Protein AF-W4V043-F1 (afdb_monomer)

Nearest PDB structures (foldseek):
  4r0k-assembly1_A  TM=9.928E-01  e=1.135E-34  Bacteroides thetaiotaomicron VPI-5482
  3pvq-assembly1_B  TM=9.953E-01  e=6.124E-33  Bacteroides thetaiotaomicron VPI-5482
  3npf-assembly1_B  TM=9.912E-01  e=1.392E-32  Bacteroides ovatus ATCC 8483
  3h41-assembly1_A  TM=8.552E-01  e=3.007E-13  Bacillus cereus ATCC 10987
  2kt8-assembly1_A  TM=7.981E-01  e=1.138E-03  Clostridium perfringens

Solvent-accessible surface area (backbone atoms only — not comparable to full-atom values): 12621 Å² total; per-residue (Å²): 138,92,87,88,88,78,78,73,74,72,72,74,75,75,77,84,81,77,74,82,74,63,70,74,49,82,72,49,74,57,40,41,24,30,25,25,57,34,44,70,35,66,21,12,76,41,73,48,90,90,38,58,62,65,34,49,48,37,15,51,42,62,32,40,41,76,43,40,61,82,21,33,32,32,34,41,89,55,71,49,70,32,15,30,62,66,84,44,42,32,66,25,26,65,68,56,49,52,51,56,71,71,47,60,31,33,31,27,69,33,58,66,51,59,28,10,68,41,88,40,91,88,40,62,71,74,45,63,40,28,40,57,21,36,33,40,56,74,49,71,58,97,63,23,34,32,30,35,47,74,77,66,53,66,32,18,33,50,53,91,41,31,38,50,42,68,61,45,59,75,70,59,60,83,48,70,71,52,50,50,50,52,48,58,72,50,64,87,59,50,78,27,82,39,18,44,43,69,88,18,23,29,82,50,24,41,57,48,35,45,35,40,70,55,78,40,87,65,65,80,66,75,86,61,100,76,129

Mean predicted aligned error: 8.0 Å

InterPro domains:
  IPR000064 Endopeptidase, NLPC/P60 domain [PF00877] (188-218)
  IPR038765 Papain-like cysteine peptidase superfamily [SSF54001] (175-218)
  IPR041382 Bacterial dipeptidyl-peptidase SH3 domain [PF18348] (43-85)
  IPR051202 Peptidase C40 [PTHR47053] (1-218)

Sequence (227 aa):
MKKNIFFIYLLSWLVALGANAQEIRPLSTDSAYGVVNVSVCNLREEGKFTSGMSTQALLGMPVKVLQYTGWYEIQTPDDYTGWIHRMVISPMSKEKYDAWNRSEKIVVTSHYGFTYEKPDQESQTVSDVVAGNRLKWEGSSKYFYKVSYPDGRQAYISKSIAKPEKEWRASLRKDENSILRTAYSMMGIPYLWAGTSSKGVDCSGFVRTVLFMHDIIIREMLLSKHI

Secondary structure (DSSP, 8-state):
---SSSSSSSSSSSSS--------BPPPGGGSEEEE-SSEEEEESSSSTTSPEEEEEETT-EEEEEEESSEEEEE-TTS-EEEEETTSEEEE-HHHHHHHHHSPEEEE-SSEEEEESSSSTTSPEEEEEETT-EEEEEEE-SSEEEEE-TTS-EEEEETTSEEEHHHHHHH---SHHHHHHHHHHTTTPPB-TT-EETTEE-HHHHHHHHHHHTT---------S--

Structure (mmCIF, N/CA/C/O backbone):
data_AF-W4V043-F1
#
_entry.id   AF-W4V043-F1
#
loop_
_atom_site.group_PDB
_atom_site.id
_atom_site.type_symbol
_atom_site.label_atom_id
_atom_site.label_alt_id
_atom_site.label_comp_id
_atom_site.label_asym_id
_atom_site.label_entity_id
_atom_site.label_seq_id
_atom_site.pdbx_PDB_ins_code
_atom_site.Cartn_x
_atom_site.Cartn_y
_atom_site.Cartn_z
_atom_site.occupancy
_atom_site.B_iso_or_equiv
_atom_site.auth_seq_id
_atom_site.auth_comp_id
_atom_site.auth_asym_id
_atom_site.auth_atom_id
_atom_site.pdbx_PDB_model_num
ATOM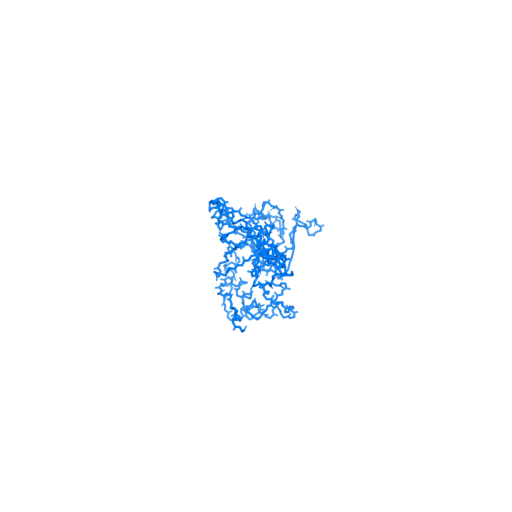 1 N N . MET A 1 1 ? 31.364 28.210 -65.727 1.00 48.84 1 MET A N 1
ATOM 2 C CA . MET A 1 1 ? 30.536 27.128 -65.139 1.00 48.84 1 MET A CA 1
ATOM 3 C C . MET A 1 1 ? 31.343 26.430 -64.050 1.00 48.84 1 MET A C 1
ATOM 5 O O . MET A 1 1 ? 32.519 26.204 -64.284 1.00 48.84 1 MET A O 1
ATOM 9 N N . LYS A 1 2 ? 30.719 26.086 -62.912 1.00 47.47 2 LYS A N 1
ATOM 10 C CA . LYS A 1 2 ? 31.305 25.496 -61.680 1.00 47.47 2 LYS A CA 1
ATOM 11 C C . LYS A 1 2 ? 31.955 26.482 -60.699 1.00 47.47 2 LYS A C 1
ATOM 13 O O . LYS A 1 2 ? 33.167 26.626 -60.666 1.00 47.47 2 LYS A O 1
ATOM 18 N N . LYS A 1 3 ? 31.123 27.103 -59.865 1.00 50.16 3 LYS A N 1
ATOM 19 C CA . LYS A 1 3 ? 31.401 27.571 -58.492 1.00 50.16 3 LYS A CA 1
ATOM 20 C C . LYS A 1 3 ? 30.039 28.034 -57.966 1.00 50.16 3 LYS A C 1
ATOM 22 O O . LYS A 1 3 ? 29.523 28.978 -58.541 1.00 50.16 3 LYS A O 1
ATOM 27 N N . ASN A 1 4 ? 29.427 27.275 -57.045 1.00 48.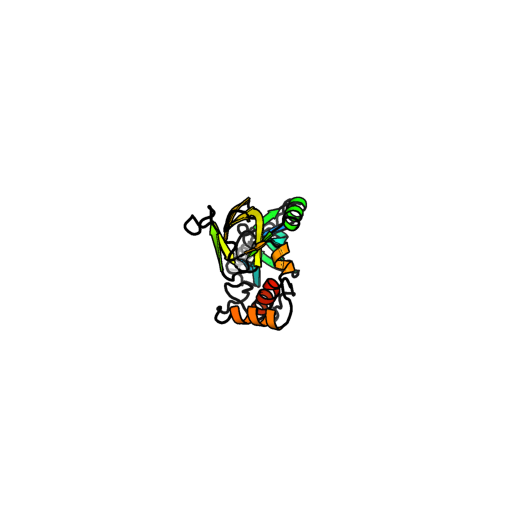94 4 ASN A N 1
ATOM 28 C CA . ASN A 1 4 ? 28.227 27.597 -56.223 1.00 48.94 4 ASN A CA 1
ATOM 29 C C . ASN A 1 4 ? 27.319 26.385 -55.904 1.00 48.94 4 ASN A C 1
ATOM 31 O O . ASN A 1 4 ? 26.129 26.548 -55.671 1.00 48.94 4 ASN A O 1
ATOM 35 N N . ILE A 1 5 ? 27.851 25.160 -55.842 1.00 51.94 5 ILE A N 1
ATOM 36 C CA . ILE A 1 5 ? 27.093 23.994 -55.346 1.00 51.94 5 ILE A CA 1
ATOM 37 C C . ILE A 1 5 ? 27.949 23.258 -54.314 1.00 51.94 5 ILE A C 1
ATOM 39 O O . ILE A 1 5 ? 28.343 22.123 -54.519 1.00 51.94 5 ILE A O 1
ATOM 43 N N . PHE A 1 6 ? 28.347 23.942 -53.241 1.00 42.12 6 PHE A N 1
ATOM 44 C CA . PHE A 1 6 ? 28.995 23.277 -52.099 1.00 42.12 6 PHE A CA 1
ATOM 45 C C . PHE A 1 6 ? 28.704 23.939 -50.745 1.00 42.12 6 PHE A C 1
ATOM 47 O O . PHE A 1 6 ? 29.282 23.548 -49.741 1.00 42.12 6 PHE A O 1
ATOM 54 N N . PHE A 1 7 ? 27.791 24.917 -50.695 1.00 40.69 7 PHE A N 1
ATOM 55 C CA . PHE A 1 7 ? 27.499 25.668 -49.466 1.00 40.69 7 PHE A CA 1
ATOM 56 C C . PHE A 1 7 ? 26.104 25.402 -48.875 1.00 40.69 7 PHE A C 1
ATOM 58 O O . PHE A 1 7 ? 25.767 25.950 -47.835 1.00 40.69 7 PHE A O 1
ATOM 65 N N . ILE A 1 8 ? 25.291 24.545 -49.505 1.00 45.97 8 ILE A N 1
ATOM 66 C CA . ILE A 1 8 ? 23.909 24.275 -49.058 1.00 45.97 8 ILE A CA 1
ATOM 67 C C . ILE A 1 8 ? 23.782 22.934 -48.306 1.00 45.97 8 ILE A C 1
ATOM 69 O O . ILE A 1 8 ? 22.844 22.750 -47.542 1.00 45.97 8 ILE A O 1
ATOM 73 N N . TYR A 1 9 ? 24.761 22.028 -48.405 1.00 38.16 9 TYR A N 1
ATOM 74 C CA . TYR A 1 9 ? 24.712 20.735 -47.700 1.00 38.16 9 TYR A CA 1
ATOM 75 C C . TYR A 1 9 ? 25.311 20.744 -46.288 1.00 38.16 9 TYR A C 1
ATOM 77 O O . TYR A 1 9 ? 25.112 19.789 -45.545 1.00 38.16 9 TYR A O 1
ATOM 85 N N . LEU A 1 10 ? 26.002 21.815 -45.884 1.00 38.00 10 LEU A N 1
ATOM 86 C CA . LEU A 1 10 ? 26.566 21.912 -44.531 1.00 38.00 10 LEU A CA 1
ATOM 87 C C . LEU A 1 10 ? 25.580 22.503 -43.506 1.00 38.00 10 LEU A C 1
ATOM 89 O O . LEU A 1 10 ? 25.829 22.433 -42.307 1.00 38.00 10 LEU A O 1
ATOM 93 N N . LEU A 1 11 ? 24.454 23.065 -43.964 1.00 38.78 11 LEU A N 1
ATOM 94 C CA . LEU A 1 11 ? 23.458 23.708 -43.098 1.00 38.78 11 LEU A CA 1
ATOM 95 C C . LEU A 1 11 ? 22.282 22.789 -42.720 1.00 38.78 11 LEU A C 1
ATOM 97 O O . LEU A 1 11 ? 21.459 23.160 -41.891 1.00 38.78 11 LEU A O 1
ATOM 101 N N . SER A 1 12 ? 22.200 21.584 -43.291 1.00 37.44 12 SER A N 1
ATOM 102 C CA . SER A 1 12 ? 21.149 20.599 -42.988 1.00 37.44 12 SER A CA 1
ATOM 103 C C . SER A 1 12 ? 21.581 19.504 -42.005 1.00 37.44 12 SER A C 1
ATOM 105 O O . SER A 1 12 ? 20.766 18.663 -41.639 1.00 37.44 12 SER A O 1
ATOM 107 N N . TRP A 1 13 ? 22.828 19.531 -41.523 1.00 33.84 13 TRP A N 1
ATOM 108 C CA . TRP A 1 13 ? 23.353 18.572 -40.537 1.00 33.84 13 TRP A CA 1
ATOM 109 C C . TRP A 1 13 ? 23.436 19.108 -39.100 1.00 33.84 13 TRP A C 1
ATOM 111 O O . TRP A 1 13 ? 23.812 18.374 -38.193 1.00 33.84 13 TRP A O 1
ATOM 121 N N . LEU A 1 14 ? 23.054 20.366 -38.865 1.00 35.09 14 LEU A N 1
ATOM 122 C CA . LEU A 1 14 ? 23.188 21.022 -37.556 1.00 35.09 14 LEU A CA 1
ATOM 123 C C . LEU A 1 14 ? 21.873 21.178 -36.772 1.00 35.09 14 LEU A C 1
ATOM 125 O O . LEU A 1 14 ? 21.880 21.770 -35.700 1.00 35.09 14 LEU A O 1
ATOM 129 N N . VAL A 1 15 ? 20.754 20.622 -37.254 1.00 44.22 15 VAL A N 1
ATOM 130 C CA . VAL A 1 15 ? 19.427 20.791 -36.612 1.00 44.22 15 VAL A CA 1
ATOM 131 C C . VAL A 1 15 ? 18.901 19.515 -35.922 1.00 44.22 15 VAL A C 1
ATOM 133 O O . VAL A 1 15 ? 17.842 19.537 -35.309 1.00 44.22 15 VAL A O 1
ATOM 136 N N . ALA A 1 16 ? 19.643 18.402 -35.912 1.00 43.03 16 ALA A N 1
ATOM 137 C CA . ALA A 1 16 ? 19.149 17.125 -35.364 1.00 43.03 16 ALA A CA 1
ATOM 138 C C . ALA A 1 16 ? 19.806 16.665 -34.044 1.00 43.03 16 ALA A C 1
ATOM 140 O O . ALA A 1 16 ? 19.815 15.475 -33.747 1.00 43.03 16 ALA A O 1
ATOM 141 N N . LEU A 1 17 ? 20.331 17.583 -33.227 1.00 40.97 17 LEU A N 1
ATOM 142 C CA . LEU A 1 17 ? 20.841 17.284 -31.875 1.00 40.97 17 LEU A CA 1
ATOM 143 C C . LEU A 1 17 ? 20.112 18.116 -30.811 1.00 40.97 17 LEU A C 1
ATOM 145 O O . LEU A 1 17 ? 20.704 18.699 -29.914 1.00 40.97 17 LEU A O 1
ATOM 149 N N . GLY A 1 18 ? 18.786 18.162 -30.920 1.00 40.91 18 GLY A N 1
ATOM 150 C CA . GLY A 1 18 ? 17.891 18.575 -29.843 1.00 40.91 18 GLY A CA 1
ATOM 151 C C . GLY A 1 18 ? 17.373 17.359 -29.080 1.00 40.91 18 GLY A C 1
ATOM 152 O O . GLY A 1 18 ? 16.164 17.169 -28.981 1.00 40.91 18 GLY A O 1
ATOM 153 N N . ALA A 1 19 ? 18.262 16.491 -28.589 1.00 42.69 19 ALA A N 1
ATOM 154 C CA . ALA A 1 19 ? 17.861 15.538 -27.565 1.00 42.69 19 ALA A CA 1
ATOM 155 C C . ALA A 1 19 ? 17.570 16.361 -26.304 1.00 42.69 19 ALA A C 1
ATOM 157 O O . ALA A 1 19 ? 18.485 16.931 -25.714 1.00 42.69 19 ALA A O 1
ATOM 158 N N . ASN A 1 20 ? 16.294 16.469 -25.925 1.00 46.09 20 ASN A N 1
ATOM 159 C CA . ASN A 1 20 ? 15.892 16.963 -24.611 1.00 46.09 20 ASN A CA 1
ATOM 160 C C . ASN A 1 20 ? 16.467 16.003 -23.559 1.00 46.09 20 ASN A C 1
ATOM 162 O O . ASN A 1 20 ? 15.803 15.061 -23.131 1.00 46.09 20 ASN A O 1
ATOM 166 N N . ALA A 1 21 ? 17.725 16.212 -23.173 1.00 49.00 21 ALA A N 1
ATOM 167 C CA . ALA A 1 21 ? 18.270 15.654 -21.954 1.00 49.00 21 ALA A CA 1
ATOM 168 C C . ALA A 1 21 ? 17.509 16.332 -20.817 1.00 49.00 21 ALA A C 1
ATOM 170 O O . ALA A 1 21 ? 17.754 17.487 -20.477 1.00 49.00 21 ALA A O 1
ATOM 171 N N . GLN A 1 22 ? 16.496 15.642 -20.306 1.00 56.56 22 GLN A N 1
ATOM 172 C CA . GLN A 1 22 ? 15.746 16.089 -19.148 1.00 56.56 22 GLN A CA 1
ATOM 173 C C . GLN A 1 22 ? 16.751 16.197 -17.995 1.00 56.56 22 GLN A C 1
ATOM 175 O O . GLN A 1 22 ? 17.337 15.189 -17.607 1.00 56.56 22 GLN A O 1
ATOM 180 N N . GLU A 1 23 ? 17.027 17.418 -17.523 1.00 55.47 23 GLU A N 1
ATOM 181 C CA . GLU A 1 23 ? 18.030 17.659 -16.480 1.00 55.47 23 GLU A CA 1
ATOM 182 C C . GLU A 1 23 ? 17.760 16.752 -15.273 1.00 55.47 23 GLU A C 1
ATOM 184 O O . GLU A 1 23 ? 16.723 16.862 -14.609 1.00 55.47 23 GLU A O 1
ATOM 189 N N . ILE A 1 24 ? 18.699 15.844 -14.993 1.00 58.94 24 ILE A N 1
ATOM 190 C CA . ILE A 1 24 ? 18.667 14.995 -13.804 1.00 58.94 24 ILE A CA 1
ATOM 191 C C . ILE A 1 24 ? 18.932 15.912 -12.614 1.00 58.94 24 ILE A C 1
ATOM 193 O O . ILE A 1 24 ? 20.058 16.363 -12.396 1.00 58.94 24 ILE A O 1
ATOM 197 N N . ARG A 1 25 ? 17.885 16.223 -11.847 1.00 59.12 25 ARG A N 1
ATOM 198 C CA . ARG A 1 25 ? 18.053 17.000 -10.618 1.00 59.12 25 ARG A CA 1
ATOM 199 C C . ARG A 1 25 ? 18.643 16.082 -9.547 1.00 59.12 25 ARG A C 1
ATOM 201 O O . ARG A 1 25 ? 18.078 15.009 -9.322 1.00 59.12 25 ARG A O 1
ATOM 208 N N . PRO A 1 26 ? 19.736 16.475 -8.869 1.00 61.16 26 PRO A N 1
ATOM 209 C CA . PRO A 1 26 ? 20.260 15.690 -7.761 1.00 61.16 26 PRO A CA 1
ATOM 210 C C . PRO A 1 26 ? 19.177 15.558 -6.686 1.00 61.16 26 PRO A C 1
ATOM 212 O O . PRO A 1 26 ? 18.549 16.548 -6.299 1.00 61.16 26 PRO A O 1
ATOM 215 N N . LEU A 1 27 ? 18.932 14.327 -6.233 1.00 69.62 27 LEU A N 1
ATOM 216 C CA . LEU A 1 27 ? 17.990 14.071 -5.148 1.00 69.62 27 LEU A CA 1
ATOM 217 C C . LEU A 1 27 ? 18.496 14.753 -3.881 1.00 69.62 27 LEU A C 1
ATOM 219 O O . LEU A 1 27 ? 19.627 14.527 -3.449 1.00 69.62 27 LEU A O 1
ATOM 223 N N . SER A 1 28 ? 17.649 15.577 -3.268 1.00 75.00 28 SER A N 1
ATOM 224 C CA . SER A 1 28 ? 17.939 16.083 -1.932 1.00 75.00 28 SER A CA 1
ATOM 225 C C . SER A 1 28 ? 17.883 14.930 -0.930 1.00 75.00 28 SER A C 1
ATOM 227 O O . SER A 1 28 ? 17.106 13.985 -1.090 1.00 75.00 28 SER A O 1
ATOM 229 N N . THR A 1 29 ? 18.650 15.028 0.155 1.00 72.75 29 THR A N 1
ATOM 230 C CA . THR A 1 29 ? 18.565 14.092 1.292 1.00 72.75 29 THR A CA 1
ATOM 231 C C . THR A 1 29 ? 17.137 13.963 1.835 1.00 72.75 29 THR A C 1
ATOM 233 O O . THR A 1 29 ? 16.741 12.900 2.309 1.00 72.75 29 THR A O 1
ATOM 236 N N . ASP A 1 30 ? 16.333 15.016 1.676 1.00 82.25 30 ASP A N 1
ATOM 237 C CA . ASP A 1 30 ? 14.930 15.083 2.086 1.00 82.25 30 ASP A CA 1
ATOM 238 C C . ASP A 1 30 ? 13.960 14.342 1.147 1.00 82.25 30 ASP A C 1
ATOM 240 O O . ASP A 1 30 ? 12.758 14.305 1.416 1.00 82.25 30 ASP A O 1
ATOM 244 N N . SER A 1 31 ? 14.452 13.765 0.044 1.00 85.38 31 SER A N 1
ATOM 245 C CA . SER A 1 31 ? 13.641 13.080 -0.977 1.00 85.38 31 SER A CA 1
ATOM 246 C C . SER A 1 31 ? 14.219 11.745 -1.464 1.00 85.38 31 SER A C 1
ATOM 248 O O . SER A 1 31 ? 13.697 11.167 -2.414 1.00 85.38 31 SER A O 1
ATOM 250 N N . ALA A 1 32 ? 15.255 11.219 -0.801 1.00 92.06 32 ALA A N 1
ATOM 251 C CA . ALA A 1 32 ? 15.893 9.944 -1.156 1.00 92.06 32 ALA A CA 1
ATOM 252 C C . ALA A 1 32 ? 15.024 8.700 -0.862 1.00 92.06 32 ALA A C 1
ATOM 254 O O . ALA A 1 32 ? 15.332 7.592 -1.305 1.00 92.06 32 ALA A O 1
ATOM 255 N N . TYR A 1 33 ? 13.934 8.865 -0.113 1.00 97.12 33 TYR A N 1
ATOM 256 C CA . TYR A 1 33 ? 12.987 7.807 0.230 1.00 97.12 33 TYR A CA 1
ATOM 257 C C . TYR A 1 33 ? 11.563 8.251 -0.077 1.00 97.12 33 TYR A C 1
ATOM 259 O O . TYR A 1 33 ? 11.284 9.436 -0.250 1.00 97.12 33 TYR A O 1
ATOM 267 N N . GLY A 1 34 ? 10.635 7.303 -0.114 1.00 97.81 34 GLY A N 1
ATOM 268 C CA . GLY A 1 34 ? 9.226 7.630 -0.229 1.00 97.81 34 GLY A CA 1
ATOM 269 C C . GLY A 1 34 ? 8.317 6.474 0.131 1.00 97.81 34 GLY A C 1
ATOM 270 O O . GLY A 1 34 ? 8.752 5.355 0.409 1.00 97.81 34 GLY A O 1
ATOM 271 N N . VAL A 1 35 ? 7.026 6.772 0.146 1.00 98.69 35 VAL A N 1
ATOM 272 C CA . VAL A 1 35 ? 5.974 5.789 0.392 1.00 98.69 35 VAL A CA 1
ATOM 273 C C . VAL A 1 35 ? 4.867 6.010 -0.627 1.00 98.69 35 VAL A C 1
ATOM 275 O O . VAL A 1 35 ? 4.449 7.145 -0.864 1.00 98.69 35 VAL A O 1
ATOM 278 N N . VAL A 1 36 ? 4.397 4.928 -1.242 1.00 98.69 36 VAL A N 1
ATOM 279 C CA . VAL A 1 36 ? 3.292 4.970 -2.210 1.00 98.69 36 VAL A CA 1
ATOM 280 C C . VAL A 1 36 ? 2.007 5.426 -1.517 1.00 98.69 36 VAL A C 1
ATOM 282 O O . VAL A 1 36 ? 1.634 4.853 -0.493 1.00 98.69 36 VAL A O 1
ATOM 285 N N . ASN A 1 37 ? 1.316 6.427 -2.068 1.00 98.50 37 ASN A N 1
ATOM 286 C CA . ASN A 1 37 ? 0.128 7.047 -1.456 1.00 98.50 37 ASN A CA 1
ATOM 287 C C . ASN A 1 37 ? -1.193 6.775 -2.209 1.00 98.50 37 ASN A C 1
ATOM 289 O O . ASN A 1 37 ? -2.229 7.329 -1.849 1.00 98.50 37 ASN A O 1
ATOM 293 N N . VAL A 1 38 ? -1.195 5.899 -3.213 1.00 98.75 38 VAL A N 1
ATOM 294 C CA . VAL A 1 38 ? -2.403 5.423 -3.919 1.00 98.75 38 VAL A CA 1
ATOM 295 C C . VAL A 1 38 ? -2.561 3.912 -3.756 1.00 98.75 38 VAL A C 1
ATOM 297 O O . VAL A 1 38 ? -1.572 3.237 -3.481 1.00 98.75 38 VAL A O 1
ATOM 300 N N . SER A 1 39 ? -3.777 3.376 -3.926 1.00 98.75 39 SER A N 1
ATOM 301 C CA . SER A 1 39 ? -4.082 1.948 -3.705 1.00 98.75 39 SER A CA 1
ATOM 302 C C . SER A 1 39 ? -3.130 1.014 -4.457 1.00 98.75 39 SER A C 1
ATOM 304 O O . SER A 1 39 ? -2.546 0.104 -3.861 1.00 98.75 39 SER A O 1
ATOM 306 N N . VAL A 1 40 ? -2.938 1.285 -5.750 1.00 98.75 40 VAL A N 1
ATOM 307 C CA . VAL A 1 40 ? -2.028 0.574 -6.651 1.00 98.75 40 VAL A CA 1
ATOM 308 C C . VAL A 1 40 ? -1.315 1.591 -7.544 1.00 98.75 40 VAL A C 1
ATOM 310 O O . VAL A 1 40 ? -1.949 2.373 -8.251 1.00 98.75 40 VAL A O 1
ATOM 313 N N . CYS A 1 41 ? 0.013 1.589 -7.500 1.00 98.06 41 CYS A N 1
ATOM 314 C CA . CYS A 1 41 ? 0.895 2.455 -8.273 1.00 98.06 41 CYS A CA 1
ATOM 315 C C . CYS A 1 41 ? 1.566 1.649 -9.387 1.00 98.06 41 CYS A C 1
ATOM 317 O O . CYS A 1 41 ? 2.184 0.624 -9.115 1.00 98.06 41 CYS A O 1
ATOM 319 N N . ASN A 1 42 ? 1.466 2.121 -10.630 1.00 98.31 42 ASN A N 1
ATOM 320 C CA . ASN A 1 42 ? 2.044 1.455 -11.795 1.00 98.31 42 ASN A CA 1
ATOM 321 C C . ASN A 1 42 ? 3.489 1.917 -12.010 1.00 98.31 42 ASN A C 1
ATOM 323 O O . ASN A 1 42 ? 3.714 3.105 -12.264 1.00 98.31 42 ASN A O 1
ATOM 327 N N . LEU A 1 43 ? 4.438 0.983 -11.956 1.00 98.12 43 LEU A N 1
ATOM 328 C CA . LEU A 1 43 ? 5.827 1.215 -12.341 1.00 98.12 43 LEU A CA 1
ATOM 329 C C . LEU A 1 43 ? 5.967 0.982 -13.846 1.00 98.12 43 LEU A C 1
ATOM 331 O O . LEU A 1 43 ? 5.391 0.042 -14.395 1.00 98.12 43 LEU A O 1
ATOM 335 N N . ARG A 1 44 ? 6.721 1.849 -14.517 1.00 97.88 44 ARG A N 1
ATOM 336 C CA . ARG A 1 44 ? 6.988 1.781 -15.959 1.00 97.88 44 ARG A CA 1
ATOM 337 C C . ARG A 1 44 ? 8.473 1.633 -16.244 1.00 97.88 44 ARG A C 1
ATOM 339 O O . ARG A 1 44 ? 9.308 1.884 -15.376 1.00 97.88 44 ARG A O 1
ATOM 346 N N . GLU A 1 45 ? 8.807 1.221 -17.461 1.00 96.69 45 GLU A N 1
ATOM 347 C CA . GLU A 1 45 ? 10.207 1.062 -17.878 1.00 96.69 45 GLU A CA 1
ATOM 348 C C . GLU A 1 45 ? 10.925 2.402 -18.060 1.00 96.69 45 GLU A C 1
ATOM 350 O O . GLU A 1 45 ? 12.115 2.505 -17.785 1.00 96.69 45 GLU A O 1
ATOM 355 N N . GLU A 1 46 ? 10.187 3.436 -18.463 1.00 96.94 46 GLU A N 1
ATOM 356 C CA . GLU A 1 46 ? 10.661 4.811 -18.592 1.00 96.94 46 GLU A CA 1
ATOM 357 C C . GLU A 1 46 ? 9.677 5.791 -17.935 1.00 96.94 46 GLU A C 1
ATOM 359 O O . GLU A 1 46 ? 8.486 5.504 -17.781 1.00 96.94 46 GLU A O 1
ATOM 364 N N . GLY A 1 47 ? 10.159 6.997 -17.620 1.00 96.50 47 GLY A N 1
ATOM 365 C CA . GLY A 1 47 ? 9.385 8.108 -17.055 1.00 96.50 47 GLY A CA 1
ATOM 366 C C . GLY A 1 47 ? 8.396 8.761 -18.028 1.00 96.50 47 GLY A C 1
ATOM 367 O O . GLY A 1 47 ? 8.434 9.972 -18.234 1.00 96.50 47 GLY A O 1
ATOM 368 N N . LYS A 1 48 ? 7.519 7.975 -18.658 1.00 95.44 48 LYS A N 1
ATOM 369 C CA . LYS A 1 48 ? 6.472 8.452 -19.575 1.00 95.44 48 LYS A CA 1
ATOM 370 C C . LYS A 1 48 ? 5.294 7.480 -19.619 1.00 95.44 48 LYS A C 1
ATOM 372 O O . LYS A 1 48 ? 5.464 6.269 -19.528 1.00 95.44 48 LYS A O 1
ATOM 377 N N . PHE A 1 49 ? 4.084 7.995 -19.832 1.00 96.38 49 PHE A N 1
ATOM 378 C CA . PHE A 1 49 ? 2.869 7.167 -19.866 1.00 96.38 49 PHE A CA 1
ATOM 379 C C . PHE A 1 49 ? 2.832 6.150 -21.015 1.00 96.38 49 PHE A C 1
ATOM 381 O O . PHE A 1 49 ? 2.199 5.110 -20.870 1.00 96.38 49 PHE A O 1
ATOM 388 N N . THR A 1 50 ? 3.504 6.437 -22.133 1.00 96.50 50 THR A N 1
ATOM 389 C CA . THR A 1 50 ? 3.580 5.550 -23.306 1.00 96.50 50 THR A CA 1
ATOM 390 C C . THR A 1 50 ? 4.563 4.390 -23.135 1.00 96.50 50 THR A C 1
ATOM 392 O O . THR A 1 50 ? 4.595 3.505 -23.982 1.00 96.50 50 THR A O 1
ATOM 395 N N . SER A 1 51 ? 5.360 4.375 -22.062 1.00 96.56 51 SER A N 1
ATOM 396 C CA . SER A 1 51 ? 6.241 3.253 -21.729 1.00 96.56 51 SER A CA 1
ATOM 397 C C . SER A 1 51 ? 5.443 2.091 -21.136 1.00 96.56 51 SER A C 1
ATOM 399 O O . SER A 1 51 ? 4.455 2.315 -20.432 1.00 96.56 51 SER A O 1
ATOM 401 N N . GLY A 1 52 ? 5.872 0.855 -21.400 1.00 95.81 52 GLY A N 1
ATOM 402 C CA . GLY A 1 52 ? 5.250 -0.348 -20.851 1.00 95.81 52 GLY A CA 1
ATOM 403 C C . GLY A 1 52 ? 5.199 -0.333 -19.321 1.00 95.81 52 GLY A C 1
ATOM 404 O O . GLY A 1 52 ? 6.080 0.215 -18.657 1.00 95.81 52 GLY A O 1
ATOM 405 N N . MET A 1 53 ? 4.144 -0.923 -18.753 1.00 96.88 53 MET A N 1
ATOM 406 C CA . MET A 1 53 ? 4.097 -1.204 -17.318 1.00 96.88 53 MET A CA 1
ATOM 407 C C . MET A 1 53 ? 5.022 -2.386 -17.021 1.00 96.88 53 MET A C 1
ATOM 409 O O . MET A 1 53 ? 5.014 -3.370 -17.760 1.00 96.88 53 MET A O 1
ATOM 413 N N . SER A 1 54 ? 5.827 -2.266 -15.968 1.00 95.12 54 SER A N 1
ATOM 414 C CA . SER A 1 54 ? 6.858 -3.239 -15.604 1.00 95.12 54 SER A CA 1
ATOM 415 C C . SER A 1 54 ? 6.559 -3.983 -14.303 1.00 95.12 54 SER A C 1
ATOM 417 O O . SER A 1 54 ? 7.004 -5.116 -14.165 1.00 95.12 54 SER A O 1
ATOM 419 N N . THR A 1 55 ? 5.833 -3.364 -13.365 1.00 97.12 55 THR A N 1
ATOM 420 C CA . THR A 1 55 ? 5.242 -3.988 -12.164 1.00 97.12 55 THR A CA 1
ATOM 421 C C . THR A 1 55 ? 4.292 -2.987 -11.475 1.00 97.12 55 THR A C 1
ATOM 423 O O . THR A 1 55 ? 4.064 -1.881 -11.982 1.00 97.12 55 THR A O 1
ATOM 426 N N . GLN A 1 56 ? 3.772 -3.325 -10.292 1.00 98.31 56 GLN A N 1
ATOM 427 C CA . GLN A 1 56 ? 3.023 -2.420 -9.417 1.00 98.31 56 GLN A CA 1
ATOM 428 C C . GLN A 1 56 ? 3.543 -2.415 -7.965 1.00 98.31 56 GLN A C 1
ATOM 430 O O . GLN A 1 56 ? 4.084 -3.395 -7.442 1.00 98.31 56 GLN A O 1
ATOM 435 N N . ALA A 1 57 ? 3.330 -1.290 -7.284 1.00 98.38 57 ALA A N 1
ATOM 436 C CA . ALA A 1 57 ? 3.538 -1.122 -5.848 1.00 98.38 57 ALA A CA 1
ATOM 437 C C . ALA A 1 57 ? 2.219 -0.744 -5.157 1.00 98.38 57 ALA A C 1
ATOM 439 O O . ALA A 1 57 ? 1.310 -0.202 -5.783 1.00 98.38 57 ALA A O 1
ATOM 440 N N . LEU A 1 58 ? 2.099 -1.034 -3.861 1.00 98.81 58 LEU A N 1
ATOM 441 C CA . LEU A 1 58 ? 0.845 -0.887 -3.113 1.00 98.81 58 LEU A CA 1
ATOM 442 C C . LEU A 1 58 ? 0.886 0.290 -2.137 1.00 98.81 58 LEU A C 1
ATOM 444 O O . LEU A 1 58 ? 1.952 0.658 -1.648 1.00 98.81 58 LEU A O 1
ATOM 448 N N . LEU A 1 59 ? -0.281 0.837 -1.799 1.00 98.88 59 LEU A N 1
ATOM 449 C CA . LEU A 1 59 ? -0.432 1.879 -0.779 1.00 98.88 59 LEU A CA 1
ATOM 450 C C . LEU A 1 59 ? 0.300 1.529 0.520 1.00 98.88 59 LEU A C 1
ATOM 452 O O . LEU A 1 59 ? 0.105 0.453 1.094 1.00 98.88 59 LEU A O 1
ATOM 456 N N . GLY A 1 60 ? 1.110 2.472 0.993 1.00 98.69 60 GLY A N 1
ATOM 457 C CA . GLY A 1 60 ? 1.904 2.336 2.208 1.00 98.69 60 GLY A CA 1
ATOM 458 C C . GLY A 1 60 ? 3.193 1.541 2.048 1.00 98.69 60 GLY A C 1
ATOM 459 O O . GLY A 1 60 ? 3.941 1.429 3.023 1.00 98.69 60 GLY A O 1
ATOM 460 N N . MET A 1 61 ? 3.468 1.015 0.849 1.00 98.62 61 MET A N 1
ATOM 461 C CA . MET A 1 61 ? 4.718 0.332 0.544 1.00 98.62 61 MET A CA 1
ATOM 462 C C . MET A 1 61 ? 5.878 1.337 0.573 1.00 98.62 61 MET A C 1
ATOM 464 O O . MET A 1 61 ? 5.838 2.339 -0.152 1.00 98.62 61 MET A O 1
ATOM 468 N N . PRO A 1 62 ? 6.900 1.086 1.404 1.00 98.38 62 PRO A N 1
ATOM 469 C CA . PRO A 1 62 ? 8.079 1.928 1.463 1.00 98.38 62 PRO A CA 1
ATOM 470 C C . PRO A 1 62 ? 9.008 1.642 0.275 1.00 98.38 62 PRO A C 1
ATOM 472 O O . PRO A 1 62 ? 9.207 0.486 -0.100 1.00 98.38 62 PRO A O 1
ATOM 475 N N . VAL A 1 63 ? 9.568 2.696 -0.321 1.00 98.38 63 VAL A N 1
ATOM 476 C CA . VAL A 1 63 ? 10.447 2.619 -1.497 1.00 98.38 63 VAL A CA 1
ATOM 477 C C . VAL A 1 63 ? 11.650 3.554 -1.348 1.00 98.38 63 VAL A C 1
ATOM 479 O O . VAL A 1 63 ? 11.587 4.565 -0.639 1.00 98.38 63 VAL A O 1
ATOM 482 N N . LYS A 1 64 ? 12.748 3.237 -2.037 1.00 98.00 64 LYS A N 1
ATOM 483 C CA . LYS A 1 64 ? 13.863 4.181 -2.228 1.00 98.00 64 LYS A CA 1
ATOM 484 C C . LYS A 1 64 ? 13.632 4.975 -3.505 1.00 98.00 64 LYS A C 1
ATOM 486 O O . LYS A 1 64 ? 13.119 4.423 -4.476 1.00 98.00 64 LYS A O 1
ATOM 491 N N . VAL A 1 65 ? 14.041 6.236 -3.519 1.00 97.62 65 VAL A N 1
ATOM 492 C CA . VAL A 1 65 ? 14.018 7.080 -4.716 1.00 97.62 65 VAL A CA 1
ATOM 493 C C . VAL A 1 65 ? 15.435 7.130 -5.277 1.00 97.62 65 VAL A C 1
ATOM 495 O O . VAL A 1 65 ? 16.372 7.447 -4.548 1.00 97.62 65 VAL A O 1
ATOM 498 N N . LEU A 1 66 ? 15.596 6.773 -6.550 1.00 96.06 66 LEU A N 1
ATOM 499 C CA . LEU A 1 66 ? 16.901 6.656 -7.210 1.00 96.06 66 LEU A CA 1
ATOM 500 C C . LEU A 1 66 ? 17.251 7.910 -8.011 1.00 96.06 66 LEU A C 1
ATOM 502 O O . LEU A 1 66 ? 18.386 8.374 -7.961 1.00 96.06 66 LEU A O 1
ATOM 506 N N . GLN A 1 67 ? 16.266 8.487 -8.705 1.00 94.38 67 GLN A N 1
ATOM 507 C CA . GLN A 1 67 ? 16.415 9.755 -9.420 1.00 94.38 67 GLN A CA 1
ATOM 508 C C . GLN A 1 67 ? 15.067 10.423 -9.719 1.00 94.38 67 GLN A C 1
ATOM 510 O O . GLN A 1 67 ? 14.003 9.812 -9.576 1.00 94.38 67 GLN A O 1
ATOM 515 N N . TYR A 1 68 ? 15.124 11.689 -10.148 1.00 94.44 68 TYR A N 1
ATOM 516 C CA . TYR A 1 68 ? 13.965 12.459 -10.590 1.00 94.44 68 TYR A CA 1
ATOM 517 C C . TYR A 1 68 ? 14.255 13.263 -11.863 1.00 94.44 68 TYR A C 1
ATOM 519 O O . TYR A 1 68 ? 15.120 14.138 -11.878 1.00 94.44 68 TYR A O 1
ATOM 527 N N . THR A 1 69 ? 13.457 13.019 -12.901 1.00 92.88 69 THR A N 1
ATOM 528 C CA . THR A 1 69 ? 13.511 13.730 -14.195 1.00 92.88 69 THR A CA 1
ATOM 529 C C . THR A 1 69 ? 12.137 14.283 -14.596 1.00 92.88 69 THR A C 1
ATOM 531 O O . THR A 1 69 ? 11.855 14.517 -15.763 1.00 92.88 69 THR A O 1
ATOM 534 N N . GLY A 1 70 ? 11.232 14.484 -13.631 1.00 93.50 70 GLY A N 1
ATOM 535 C CA . GLY A 1 70 ? 9.798 14.738 -13.863 1.00 93.50 70 GLY A CA 1
ATOM 536 C C . GLY A 1 70 ? 8.926 13.528 -13.513 1.00 93.50 70 GLY A C 1
ATOM 537 O O . GLY A 1 70 ? 7.764 13.676 -13.133 1.00 93.50 70 GLY A O 1
ATOM 538 N N . TRP A 1 71 ? 9.537 12.347 -13.550 1.00 97.44 71 TRP A N 1
ATOM 539 C CA . TRP A 1 71 ? 9.075 11.101 -12.947 1.00 97.44 71 TRP A CA 1
ATOM 540 C C . TRP A 1 71 ? 10.109 10.649 -11.920 1.00 97.44 71 TRP A C 1
ATOM 542 O O . TRP A 1 71 ? 11.275 11.034 -12.020 1.00 97.44 71 TRP A O 1
ATOM 552 N N . TYR A 1 72 ? 9.690 9.854 -10.939 1.00 97.69 72 TYR A N 1
ATOM 553 C CA . TYR A 1 72 ? 10.620 9.228 -10.004 1.00 97.69 72 TYR A CA 1
ATOM 554 C C . TYR A 1 72 ? 10.977 7.840 -10.499 1.00 97.69 72 TYR A C 1
ATOM 556 O O . TYR A 1 72 ? 10.078 7.032 -10.720 1.00 97.69 72 TYR A O 1
ATOM 564 N N . GLU A 1 73 ? 12.265 7.546 -10.612 1.00 97.88 73 GLU A N 1
ATOM 565 C CA . GLU A 1 73 ? 12.708 6.157 -10.608 1.00 97.88 73 GLU A CA 1
ATOM 566 C C . GLU A 1 73 ? 12.826 5.703 -9.155 1.00 97.88 73 GLU A C 1
ATOM 568 O O . GLU A 1 73 ? 13.454 6.378 -8.332 1.00 97.88 73 GLU A O 1
ATOM 573 N N . ILE A 1 74 ? 12.197 4.581 -8.825 1.00 98.00 74 ILE A N 1
ATOM 574 C CA . ILE A 1 74 ? 12.158 4.040 -7.469 1.00 98.00 74 ILE A CA 1
ATOM 575 C C . ILE A 1 74 ? 12.680 2.608 -7.428 1.00 98.00 74 ILE A C 1
ATOM 577 O O . ILE A 1 74 ? 12.655 1.909 -8.436 1.00 98.00 74 ILE A O 1
ATOM 581 N N . GLN A 1 75 ? 13.093 2.166 -6.241 1.00 97.81 75 GLN A N 1
ATOM 582 C CA . GLN A 1 75 ? 13.352 0.764 -5.919 1.00 97.81 75 GLN A CA 1
ATOM 583 C C . GLN A 1 75 ? 12.350 0.283 -4.863 1.00 97.81 75 GLN A C 1
ATOM 585 O O . GLN A 1 75 ? 12.224 0.887 -3.792 1.00 97.81 75 GLN A O 1
ATOM 590 N N . THR A 1 76 ? 11.653 -0.809 -5.164 1.00 97.50 76 THR A N 1
ATOM 591 C CA . THR A 1 76 ? 10.678 -1.462 -4.274 1.00 97.50 76 THR A CA 1
ATOM 592 C C . THR A 1 76 ? 11.343 -2.509 -3.359 1.00 97.50 76 THR A C 1
ATOM 594 O O . THR A 1 76 ? 12.516 -2.830 -3.558 1.00 97.50 76 THR A O 1
ATOM 597 N N . PRO A 1 77 ? 10.657 -3.025 -2.315 1.00 96.31 77 PRO A N 1
ATOM 598 C CA . PRO A 1 77 ? 11.265 -3.936 -1.332 1.00 96.31 77 PRO A CA 1
ATOM 599 C C . PRO A 1 77 ? 11.775 -5.281 -1.872 1.00 96.31 77 PRO A C 1
ATOM 601 O O . PRO A 1 77 ? 12.522 -5.958 -1.176 1.00 96.31 77 PRO A O 1
ATOM 604 N N . ASP A 1 78 ? 11.367 -5.678 -3.076 1.00 92.44 78 ASP A N 1
ATOM 605 C CA . ASP A 1 78 ? 11.859 -6.864 -3.790 1.00 92.44 78 ASP A CA 1
ATOM 606 C C . ASP A 1 78 ? 13.052 -6.538 -4.724 1.00 92.44 78 ASP A C 1
ATOM 608 O O . ASP A 1 78 ? 13.411 -7.325 -5.604 1.00 92.44 78 ASP A O 1
ATOM 612 N N . ASP A 1 79 ? 13.678 -5.374 -4.506 1.00 93.75 79 ASP A N 1
ATOM 613 C CA . ASP A 1 79 ? 14.756 -4.744 -5.277 1.00 93.75 79 ASP A CA 1
ATOM 614 C C . ASP A 1 79 ? 14.401 -4.378 -6.725 1.00 93.75 79 ASP A C 1
ATOM 616 O O . ASP A 1 79 ? 15.292 -3.981 -7.483 1.00 93.75 79 ASP A O 1
ATOM 620 N N . TYR A 1 80 ? 13.131 -4.474 -7.123 1.00 94.38 80 TYR A N 1
ATOM 621 C CA . TYR A 1 80 ? 12.710 -4.107 -8.469 1.00 94.38 80 TYR A CA 1
ATOM 622 C C . TYR A 1 80 ? 12.721 -2.590 -8.664 1.00 94.38 80 TYR A C 1
ATOM 624 O O . TYR A 1 80 ? 12.282 -1.847 -7.775 1.00 94.38 80 TYR A O 1
ATOM 632 N N . THR A 1 81 ? 13.185 -2.133 -9.831 1.00 97.00 81 THR A N 1
ATOM 633 C CA . THR A 1 81 ? 13.232 -0.711 -10.188 1.00 97.00 81 THR A CA 1
ATOM 634 C C . THR A 1 81 ? 12.255 -0.351 -11.300 1.00 97.00 81 THR A C 1
ATOM 636 O O . THR A 1 81 ? 11.916 -1.160 -12.164 1.00 97.00 81 THR A O 1
ATOM 639 N N . GLY A 1 82 ? 11.776 0.888 -11.276 1.00 97.12 82 GLY A N 1
ATOM 640 C CA . GLY A 1 82 ? 10.906 1.409 -12.322 1.00 97.12 82 GLY A CA 1
ATOM 641 C C . GLY A 1 82 ? 10.456 2.835 -12.056 1.00 97.12 82 GLY A C 1
ATOM 642 O O . GLY A 1 82 ? 10.678 3.395 -10.981 1.00 97.12 82 GLY A O 1
ATOM 643 N N . TRP A 1 83 ? 9.808 3.417 -13.057 1.00 98.44 83 TRP A N 1
ATOM 644 C CA . TRP A 1 83 ? 9.410 4.816 -13.064 1.00 98.44 83 TRP A CA 1
ATOM 645 C C . TRP A 1 83 ? 7.955 5.003 -12.660 1.00 98.44 83 TRP A C 1
ATOM 647 O O . TRP A 1 83 ? 7.065 4.325 -13.174 1.00 98.44 83 TRP A O 1
ATOM 657 N N . ILE A 1 84 ? 7.701 5.971 -11.784 1.00 98.44 84 ILE A N 1
ATOM 658 C CA . ILE A 1 84 ? 6.365 6.330 -11.305 1.00 98.44 84 ILE A CA 1
ATOM 659 C C . ILE A 1 84 ? 6.115 7.830 -11.438 1.00 98.44 84 ILE A C 1
ATOM 661 O O . ILE A 1 84 ? 7.031 8.657 -11.397 1.00 98.44 84 ILE A O 1
ATOM 665 N N . HIS A 1 85 ? 4.845 8.194 -11.595 1.00 98.06 85 HIS A N 1
ATOM 666 C CA . HIS A 1 85 ? 4.462 9.594 -11.699 1.00 98.06 85 HIS A CA 1
ATOM 667 C C . HIS A 1 85 ? 4.651 10.305 -10.349 1.00 98.06 85 HIS A C 1
ATOM 669 O O . HIS A 1 85 ? 4.406 9.741 -9.285 1.00 98.06 85 HIS A O 1
ATOM 675 N N . ARG A 1 86 ? 5.019 11.589 -10.370 1.00 96.06 86 ARG A N 1
ATOM 676 C CA . ARG A 1 86 ? 5.310 12.367 -9.149 1.00 96.06 86 ARG A CA 1
ATOM 677 C C . ARG A 1 86 ? 4.163 12.460 -8.129 1.00 96.06 86 ARG A C 1
ATOM 679 O O . ARG A 1 86 ? 4.408 12.805 -6.985 1.00 96.06 86 ARG A O 1
ATOM 686 N N . MET A 1 87 ? 2.920 12.201 -8.545 1.00 96.75 87 MET A N 1
ATOM 687 C CA . MET A 1 87 ? 1.722 12.344 -7.699 1.00 96.75 87 MET A CA 1
ATOM 688 C C . MET A 1 87 ? 1.326 11.075 -6.930 1.00 96.75 87 MET A C 1
ATOM 690 O O . MET A 1 87 ? 0.452 11.154 -6.074 1.00 96.75 87 MET A O 1
ATOM 694 N N . VAL A 1 88 ? 1.923 9.919 -7.243 1.00 98.25 88 VAL A N 1
ATOM 695 C CA . VAL A 1 88 ? 1.539 8.611 -6.663 1.00 98.25 88 VAL A CA 1
ATOM 696 C C . VAL A 1 88 ? 2.494 8.128 -5.564 1.00 98.25 88 VAL A C 1
ATOM 698 O O . VAL A 1 88 ? 2.458 6.971 -5.137 1.00 98.25 88 VAL A O 1
ATOM 701 N N . ILE A 1 89 ? 3.352 9.029 -5.093 1.00 97.94 89 ILE A N 1
ATOM 702 C CA . ILE A 1 89 ? 4.314 8.815 -4.020 1.00 97.94 89 ILE A CA 1
ATOM 703 C C . ILE A 1 89 ? 4.364 10.053 -3.130 1.00 97.94 89 ILE A C 1
ATOM 705 O O . ILE A 1 89 ? 4.158 11.176 -3.588 1.00 97.94 89 ILE A O 1
ATOM 709 N N . SER A 1 90 ? 4.683 9.847 -1.858 1.00 97.75 90 SER A N 1
ATOM 710 C CA . SER A 1 90 ? 5.087 10.903 -0.934 1.00 97.75 90 SER A CA 1
ATOM 711 C C . SER A 1 90 ? 6.591 10.779 -0.664 1.00 97.75 90 SER A C 1
ATOM 713 O O . SER A 1 90 ? 6.979 9.939 0.153 1.00 97.75 90 SER A O 1
ATOM 715 N N . PRO A 1 91 ? 7.454 11.546 -1.361 1.00 96.69 91 PRO A N 1
ATOM 716 C CA . PRO A 1 91 ? 8.884 11.595 -1.069 1.00 96.69 91 PRO A CA 1
ATOM 717 C C . PRO A 1 91 ? 9.134 12.171 0.325 1.00 96.69 91 PRO A C 1
ATOM 719 O O . PRO A 1 91 ? 8.418 13.072 0.772 1.00 96.69 91 PRO A O 1
ATOM 722 N N . MET A 1 92 ? 10.136 11.650 1.026 1.00 95.44 92 MET A N 1
ATOM 723 C CA . MET A 1 92 ? 10.437 12.042 2.398 1.00 95.44 92 MET A CA 1
ATOM 724 C C . MET A 1 92 ? 11.892 11.761 2.788 1.00 95.44 92 MET A C 1
ATOM 726 O O . MET A 1 92 ? 12.584 10.954 2.165 1.00 95.44 92 MET A O 1
ATOM 730 N N . SER A 1 93 ? 12.334 12.414 3.866 1.00 96.06 93 SER A N 1
ATOM 731 C CA . SER A 1 93 ? 13.634 12.161 4.484 1.00 96.06 93 SER A CA 1
ATOM 732 C C . SER A 1 93 ? 13.687 10.769 5.121 1.00 96.06 93 SER A C 1
ATOM 734 O O . SER A 1 93 ? 12.653 10.134 5.376 1.00 96.06 93 SER A O 1
ATOM 736 N N . LYS A 1 94 ? 14.898 10.301 5.436 1.00 95.62 94 LYS A N 1
ATOM 737 C CA . LYS A 1 94 ? 15.100 9.001 6.089 1.00 95.62 94 LYS A CA 1
ATOM 738 C C . LYS A 1 94 ? 14.388 8.915 7.440 1.00 95.62 94 LYS A C 1
ATOM 740 O O . LYS A 1 94 ? 13.804 7.884 7.762 1.00 95.62 94 LYS A O 1
ATOM 745 N N . GLU A 1 95 ? 14.366 10.002 8.203 1.00 96.50 95 GLU A N 1
ATOM 746 C CA . GLU A 1 95 ? 13.746 10.060 9.529 1.00 96.50 95 GLU A CA 1
ATOM 747 C C . GLU A 1 95 ? 12.230 9.853 9.434 1.00 96.50 95 GLU A C 1
ATOM 749 O O . GLU A 1 95 ? 11.658 9.057 10.184 1.00 96.50 95 GLU A O 1
ATOM 754 N N . LYS A 1 96 ? 11.578 10.532 8.478 1.00 97.06 96 LYS A N 1
ATOM 755 C CA . LYS A 1 96 ? 10.138 10.382 8.215 1.00 97.06 96 LYS A CA 1
ATOM 756 C C . LYS A 1 96 ? 9.807 8.992 7.679 1.00 97.06 96 LYS A C 1
ATOM 758 O O . LYS A 1 96 ? 8.827 8.393 8.118 1.00 97.06 96 LYS A O 1
ATOM 763 N N . TYR A 1 97 ? 10.648 8.457 6.797 1.00 98.00 97 TYR A N 1
ATOM 764 C CA . TYR A 1 97 ? 10.522 7.097 6.277 1.00 98.00 97 TYR A CA 1
ATOM 765 C C . TYR A 1 97 ? 10.611 6.044 7.391 1.00 98.00 97 TYR A C 1
ATOM 767 O O . TYR A 1 97 ? 9.773 5.145 7.485 1.00 98.00 97 TYR A O 1
ATOM 775 N N . ASP A 1 98 ? 11.571 6.185 8.305 1.00 98.00 98 ASP A N 1
ATOM 776 C CA . ASP A 1 98 ? 11.724 5.279 9.445 1.00 98.00 98 ASP A CA 1
ATOM 777 C C . ASP A 1 98 ? 10.589 5.415 10.458 1.00 98.00 98 ASP A C 1
ATOM 779 O O . ASP A 1 98 ? 10.190 4.430 11.084 1.00 98.00 98 ASP A O 1
ATOM 783 N N . ALA A 1 99 ? 10.064 6.627 10.649 1.00 98.12 99 ALA A N 1
ATOM 784 C CA . ALA A 1 99 ? 8.875 6.851 11.463 1.00 98.12 99 ALA A CA 1
ATOM 785 C C . ALA A 1 99 ? 7.636 6.197 10.832 1.00 98.12 99 ALA A C 1
ATOM 787 O O . ALA A 1 99 ? 6.873 5.534 11.541 1.00 98.12 99 ALA A O 1
ATOM 788 N N . TRP A 1 100 ? 7.468 6.306 9.506 1.00 98.44 100 TRP A N 1
ATOM 789 C CA . TRP A 1 100 ? 6.420 5.591 8.781 1.00 98.44 100 TRP A CA 1
ATOM 790 C C . TRP A 1 100 ? 6.548 4.094 9.027 1.00 98.44 100 TRP A C 1
ATOM 792 O O . TRP A 1 100 ? 5.607 3.502 9.542 1.00 98.44 100 TRP A O 1
ATOM 802 N N . ASN A 1 101 ? 7.704 3.484 8.766 1.00 98.00 101 ASN A N 1
ATOM 803 C CA . ASN A 1 101 ? 7.883 2.033 8.892 1.00 98.00 101 ASN A CA 1
ATOM 804 C C . ASN A 1 101 ? 7.651 1.506 10.315 1.00 98.00 101 ASN A C 1
ATOM 806 O O . ASN A 1 101 ? 7.046 0.449 10.466 1.00 98.00 101 ASN A O 1
ATOM 810 N N . ARG A 1 102 ? 8.052 2.259 11.348 1.00 98.12 102 ARG A N 1
ATOM 811 C CA . ARG A 1 102 ? 7.852 1.876 12.758 1.00 98.12 102 ARG A CA 1
ATOM 812 C C . ARG A 1 102 ? 6.421 2.055 13.267 1.00 98.12 102 ARG A C 1
ATOM 814 O O . ARG A 1 102 ? 6.059 1.425 14.256 1.00 98.12 102 ARG A O 1
ATOM 821 N N . SER A 1 103 ? 5.625 2.925 12.644 1.00 98.00 103 SER A N 1
ATOM 822 C CA . SER A 1 103 ? 4.236 3.140 13.063 1.00 98.00 103 SER A CA 1
ATOM 823 C C . SER A 1 103 ? 3.398 1.872 12.897 1.00 98.00 103 SER A C 1
ATOM 825 O O . SER A 1 103 ? 3.598 1.110 11.953 1.00 98.00 103 SER A O 1
ATOM 827 N N . GLU A 1 104 ? 2.432 1.646 13.781 1.00 98.00 104 GLU A N 1
ATOM 828 C CA . GLU A 1 104 ? 1.521 0.514 13.627 1.00 98.00 104 GLU A CA 1
ATOM 829 C C . GLU A 1 104 ? 0.592 0.733 12.427 1.00 98.00 104 GLU A C 1
ATOM 831 O O . GLU A 1 104 ? 0.086 1.842 12.219 1.00 98.00 104 GLU A O 1
ATOM 836 N N . LYS A 1 105 ? 0.391 -0.309 11.612 1.00 98.75 105 LYS A N 1
ATOM 837 C CA . LYS A 1 105 ? -0.469 -0.233 10.427 1.00 98.75 105 LYS A CA 1
ATOM 838 C C . LYS A 1 105 ? -1.815 -0.905 10.636 1.00 98.75 105 LYS A C 1
ATOM 840 O O . LYS A 1 105 ? -1.936 -1.877 11.375 1.00 98.75 105 LYS A O 1
ATOM 845 N N . ILE A 1 106 ? -2.802 -0.428 9.891 1.00 98.81 106 ILE A N 1
ATOM 846 C CA . ILE A 1 106 ? -3.975 -1.199 9.497 1.00 98.81 106 ILE A CA 1
ATOM 847 C C . ILE A 1 106 ? -3.679 -1.820 8.131 1.00 98.81 106 ILE A C 1
ATOM 849 O O . ILE A 1 106 ? -3.360 -1.107 7.177 1.00 98.81 106 ILE A O 1
ATOM 853 N N . VAL A 1 107 ? -3.760 -3.146 8.055 1.00 98.81 107 VAL A N 1
ATOM 854 C CA . VAL A 1 107 ? -3.535 -3.940 6.844 1.00 98.81 107 VAL A CA 1
ATOM 855 C C . VAL A 1 107 ? -4.882 -4.297 6.237 1.00 98.81 107 VAL A C 1
ATOM 857 O O . VAL A 1 107 ? -5.740 -4.864 6.916 1.00 98.81 107 VAL A O 1
ATOM 860 N N . VAL A 1 108 ? -5.068 -3.978 4.961 1.00 98.88 108 VAL A N 1
ATOM 861 C CA . VAL A 1 108 ? -6.271 -4.345 4.208 1.00 98.88 108 VAL A CA 1
ATOM 862 C C . VAL A 1 108 ? -6.206 -5.830 3.860 1.00 98.88 108 VAL A C 1
ATOM 864 O O . VAL A 1 108 ? -5.235 -6.290 3.257 1.00 98.88 108 VAL A O 1
ATOM 867 N N . THR A 1 109 ? -7.230 -6.584 4.258 1.00 98.44 109 THR A N 1
ATOM 868 C CA . THR A 1 109 ? -7.294 -8.047 4.116 1.00 98.44 109 THR A CA 1
ATOM 869 C C . THR A 1 109 ? -8.280 -8.510 3.046 1.00 98.44 109 THR A C 1
ATOM 871 O O . THR A 1 109 ? -8.113 -9.604 2.518 1.00 98.44 109 THR A O 1
ATOM 874 N N . SER A 1 110 ? -9.290 -7.705 2.705 1.00 98.56 110 SER A N 1
ATOM 875 C CA . SER A 1 110 ? -10.195 -7.994 1.579 1.00 98.56 110 SER A CA 1
ATOM 876 C C . SER A 1 110 ? -9.595 -7.535 0.250 1.00 98.56 110 SER A C 1
ATOM 878 O O . SER A 1 110 ? -8.885 -6.534 0.210 1.00 98.56 110 SER A O 1
ATOM 880 N N . HIS A 1 111 ? -9.911 -8.230 -0.850 1.00 98.56 111 HIS A N 1
ATOM 881 C CA . HIS A 1 111 ? -9.394 -7.901 -2.189 1.00 98.56 111 HIS A CA 1
ATOM 882 C C . HIS A 1 111 ? -9.673 -6.458 -2.617 1.00 98.56 111 HIS A C 1
ATOM 884 O O . HIS A 1 111 ? -8.791 -5.820 -3.191 1.00 98.56 111 HIS A O 1
ATOM 890 N N . TYR A 1 112 ? -10.865 -5.946 -2.301 1.00 98.44 112 TYR A N 1
ATOM 891 C CA . TYR A 1 112 ? -11.299 -4.591 -2.626 1.00 98.44 112 TYR A CA 1
ATOM 892 C C . TYR A 1 112 ? -12.021 -3.953 -1.444 1.00 98.44 112 TYR A C 1
ATOM 894 O O . TYR A 1 112 ? -12.665 -4.634 -0.642 1.00 98.44 112 TYR A O 1
ATOM 902 N N . GLY A 1 113 ? -11.958 -2.631 -1.381 1.00 98.62 113 GLY A N 1
ATOM 903 C CA . GLY A 1 113 ? -12.752 -1.828 -0.470 1.00 98.62 113 GLY A CA 1
ATOM 904 C C . GLY A 1 113 ? -12.499 -0.345 -0.686 1.00 98.62 113 GLY A C 1
ATOM 905 O O . GLY A 1 113 ? -11.807 0.054 -1.622 1.00 98.62 113 GLY A O 1
ATOM 906 N N . PHE A 1 114 ? -13.037 0.462 0.218 1.00 98.88 114 PHE A N 1
ATOM 907 C CA . PHE A 1 114 ? -12.865 1.907 0.218 1.00 98.88 114 PHE A CA 1
ATOM 908 C C . PHE A 1 114 ? -12.546 2.410 1.621 1.00 98.88 114 PHE A C 1
ATOM 910 O O . PHE A 1 114 ? -12.836 1.754 2.630 1.00 98.88 114 PHE A O 1
ATOM 917 N N . THR A 1 115 ? -11.948 3.593 1.661 1.00 98.81 115 THR A N 1
ATOM 918 C CA . THR A 1 115 ? -11.815 4.402 2.872 1.00 98.81 115 THR A CA 1
ATOM 919 C C . THR A 1 115 ? -12.668 5.656 2.751 1.00 98.81 115 THR A C 1
ATOM 921 O O . THR A 1 115 ? -12.893 6.151 1.647 1.00 98.81 115 THR A O 1
ATOM 924 N N . TYR A 1 116 ? -13.122 6.174 3.886 1.00 98.81 116 TYR A N 1
ATOM 925 C CA . TYR A 1 116 ? -14.175 7.184 3.946 1.00 98.81 116 TYR A CA 1
ATOM 926 C C . TYR A 1 116 ? -13.782 8.369 4.832 1.00 98.81 116 TYR A C 1
ATOM 928 O O . TYR A 1 116 ? -12.986 8.213 5.758 1.00 98.81 116 TYR A O 1
ATOM 936 N N . GLU A 1 117 ? -14.335 9.554 4.584 1.00 98.44 117 GLU A N 1
ATOM 937 C CA . GLU A 1 117 ? -14.053 10.755 5.388 1.00 98.44 117 GLU A CA 1
ATOM 938 C C . GLU A 1 117 ? -14.606 10.660 6.818 1.00 98.44 117 GLU A C 1
ATOM 940 O O . GLU A 1 117 ? -14.051 11.252 7.747 1.00 98.44 117 GLU A O 1
ATOM 945 N N . LYS A 1 118 ? -15.688 9.898 7.014 1.00 98.38 118 LYS A N 1
ATOM 946 C CA . LYS A 1 118 ? -16.325 9.639 8.315 1.00 98.38 118 LYS A CA 1
ATOM 947 C C . LYS A 1 118 ? -16.366 8.127 8.581 1.00 98.38 118 LYS A C 1
ATOM 949 O O . LYS A 1 118 ? -16.216 7.349 7.642 1.00 98.38 118 LYS A O 1
ATOM 954 N N . PRO A 1 119 ? -16.558 7.669 9.835 1.00 98.06 119 PRO A N 1
ATOM 955 C CA . PRO A 1 119 ? -16.726 6.246 10.155 1.00 98.06 119 PRO A CA 1
ATOM 956 C C . PRO A 1 119 ? -18.114 5.735 9.723 1.00 98.06 119 PRO A C 1
ATOM 958 O O . PRO A 1 119 ? -18.898 5.270 10.549 1.00 98.06 119 PRO A O 1
ATOM 961 N N . ASP A 1 120 ? -18.406 5.879 8.434 1.00 97.62 120 ASP A N 1
ATOM 962 C CA . ASP A 1 120 ? -19.671 5.598 7.770 1.00 97.62 120 ASP A CA 1
ATOM 963 C C . ASP A 1 120 ? -19.390 5.279 6.291 1.00 97.62 120 ASP A C 1
ATOM 965 O O . ASP A 1 120 ? -18.711 6.054 5.611 1.00 97.62 120 ASP A O 1
ATOM 969 N N . GLN A 1 121 ? -19.892 4.139 5.811 1.00 95.75 121 GLN A N 1
ATOM 970 C CA . GLN A 1 121 ? -19.700 3.681 4.429 1.00 95.75 121 GLN A CA 1
ATOM 971 C C . GLN A 1 121 ? -20.484 4.519 3.411 1.00 95.75 121 GLN A C 1
ATOM 973 O O . GLN A 1 121 ? -20.110 4.537 2.244 1.00 95.75 121 GLN A O 1
ATOM 978 N N . GLU A 1 122 ? -21.507 5.251 3.852 1.00 97.38 122 GLU A N 1
ATOM 979 C CA . GLU A 1 122 ? -22.278 6.161 2.994 1.00 97.38 122 GLU A CA 1
ATOM 980 C C . GLU A 1 122 ? -21.637 7.556 2.893 1.00 97.38 122 GLU A C 1
ATOM 982 O O . GLU A 1 122 ? -22.107 8.425 2.157 1.00 97.38 122 GLU A O 1
ATOM 987 N N . SER A 1 123 ? -20.560 7.811 3.646 1.00 98.31 123 SER A N 1
ATOM 988 C CA . SER A 1 123 ? -19.857 9.092 3.582 1.00 98.31 123 SER A CA 1
ATOM 989 C C . SER A 1 123 ? -18.914 9.184 2.379 1.00 98.31 123 SER A C 1
ATOM 991 O O . SER A 1 123 ? -18.626 8.197 1.702 1.00 98.31 123 SER A O 1
ATOM 993 N N . GLN A 1 124 ? -18.414 10.393 2.102 1.00 98.62 124 GLN A N 1
ATOM 994 C CA . GLN A 1 124 ? -17.513 10.641 0.979 1.00 98.62 124 GLN A CA 1
ATOM 995 C C . GLN A 1 124 ? -16.310 9.688 1.010 1.00 98.62 124 GLN A C 1
ATOM 997 O O . GLN A 1 124 ? -15.598 9.571 2.010 1.00 98.62 124 GLN A O 1
ATOM 1002 N N . THR A 1 125 ? -16.076 9.018 -0.117 1.00 98.69 125 THR A N 1
ATOM 1003 C CA . THR A 1 125 ? -14.911 8.153 -0.310 1.00 98.69 125 THR A CA 1
ATOM 1004 C C . THR A 1 125 ? -13.646 8.997 -0.455 1.00 98.69 125 THR A C 1
ATOM 1006 O O . THR A 1 125 ? -13.621 9.951 -1.234 1.00 98.69 125 THR A O 1
ATOM 1009 N N . VAL A 1 126 ? -12.582 8.606 0.249 1.00 98.69 126 VAL A N 1
ATOM 1010 C CA . VAL A 1 126 ? -11.242 9.206 0.129 1.00 98.69 126 VAL A CA 1
ATOM 1011 C C . VAL A 1 126 ? -10.435 8.516 -0.973 1.00 98.69 126 VAL A C 1
ATOM 1013 O O . VAL A 1 126 ? -9.838 9.183 -1.816 1.00 98.69 126 VAL A O 1
ATOM 1016 N N . SER A 1 127 ? -10.411 7.181 -0.978 1.00 98.69 127 SER A N 1
ATOM 1017 C CA . SER A 1 127 ? -9.919 6.365 -2.095 1.00 98.69 127 SER A CA 1
ATOM 1018 C C . SER A 1 127 ? -10.364 4.914 -1.950 1.00 98.69 127 SER A C 1
ATOM 1020 O O . SER A 1 127 ? -10.768 4.474 -0.866 1.00 98.69 127 SER A O 1
ATOM 1022 N N . ASP A 1 128 ? -10.234 4.157 -3.037 1.00 98.81 128 ASP A N 1
ATOM 1023 C CA . ASP A 1 128 ? -10.246 2.702 -2.984 1.00 98.81 128 ASP A CA 1
ATOM 1024 C C . ASP A 1 128 ? -9.011 2.161 -2.247 1.00 98.81 128 ASP A C 1
ATOM 1026 O O . ASP A 1 128 ? -8.017 2.867 -2.044 1.00 98.81 128 ASP A O 1
ATOM 1030 N N . VAL A 1 129 ? -9.089 0.892 -1.860 1.00 98.88 129 VAL A N 1
ATOM 1031 C CA . VAL A 1 129 ? -7.991 0.097 -1.309 1.00 98.88 129 VAL A CA 1
ATOM 1032 C C . VAL A 1 129 ? -8.073 -1.340 -1.814 1.00 98.88 129 VAL A C 1
ATOM 1034 O O . VAL A 1 129 ? -9.144 -1.830 -2.182 1.00 98.88 129 VAL A O 1
ATOM 1037 N N . VAL A 1 130 ? -6.935 -2.026 -1.806 1.00 98.88 130 VAL A N 1
ATOM 1038 C CA . VAL A 1 130 ? -6.820 -3.445 -2.160 1.00 98.88 130 VAL A CA 1
ATOM 1039 C C . VAL A 1 130 ? -6.103 -4.232 -1.074 1.00 98.88 130 VAL A C 1
ATOM 1041 O O . VAL A 1 130 ? -5.384 -3.652 -0.254 1.00 98.88 130 VAL A O 1
ATOM 1044 N N . ALA A 1 131 ? -6.263 -5.556 -1.086 1.00 98.75 131 ALA A N 1
ATOM 1045 C CA . ALA A 1 131 ? -5.541 -6.437 -0.175 1.00 98.75 131 ALA A CA 1
ATOM 1046 C C . ALA A 1 131 ? -4.031 -6.147 -0.204 1.00 98.75 131 ALA A C 1
ATOM 1048 O O . ALA A 1 131 ? -3.433 -5.942 -1.261 1.00 98.75 131 ALA A O 1
ATOM 1049 N N . GLY A 1 132 ? -3.419 -6.100 0.978 1.00 98.31 132 GLY A N 1
ATOM 1050 C CA . GLY A 1 132 ? -2.003 -5.773 1.140 1.00 98.31 132 GLY A CA 1
ATOM 1051 C C . GLY A 1 132 ? -1.698 -4.276 1.260 1.00 98.31 132 GLY A C 1
ATOM 1052 O O . GLY A 1 132 ? -0.597 -3.934 1.688 1.00 98.31 132 GLY A O 1
ATOM 1053 N N . ASN A 1 133 ? -2.643 -3.374 0.967 1.00 98.88 133 ASN A N 1
ATOM 1054 C CA . ASN A 1 133 ? -2.493 -1.961 1.325 1.00 98.88 133 ASN A CA 1
ATOM 1055 C C . ASN A 1 133 ? -2.291 -1.807 2.840 1.00 98.88 133 ASN A C 1
ATOM 1057 O O . ASN A 1 133 ? -2.920 -2.509 3.639 1.00 98.88 133 ASN A O 1
ATOM 1061 N N . ARG A 1 134 ? -1.412 -0.880 3.237 1.00 98.81 134 ARG A N 1
ATOM 1062 C CA . ARG A 1 134 ? -1.094 -0.608 4.645 1.00 98.81 134 ARG A CA 1
ATOM 1063 C C . ARG A 1 134 ? -1.205 0.884 4.922 1.00 98.81 134 ARG A C 1
ATOM 1065 O O . ARG A 1 134 ? -0.551 1.692 4.276 1.00 98.81 134 ARG A O 1
ATOM 1072 N N . LEU A 1 135 ? -2.007 1.253 5.909 1.00 98.88 135 LEU A N 1
ATOM 1073 C CA . LEU A 1 135 ? -2.192 2.644 6.326 1.00 98.88 135 LEU A CA 1
ATOM 1074 C C . LEU A 1 135 ? -1.785 2.808 7.783 1.00 98.88 135 LEU A C 1
ATOM 1076 O O . LEU A 1 135 ? -1.924 1.867 8.561 1.00 98.88 135 LEU A O 1
ATOM 1080 N N . LYS A 1 136 ? -1.284 3.981 8.175 1.00 98.81 136 LYS A N 1
ATOM 1081 C CA . LYS A 1 136 ? -0.923 4.229 9.576 1.00 98.81 136 LYS A CA 1
ATOM 1082 C C . LYS A 1 136 ? -2.189 4.247 10.432 1.00 98.81 136 LYS A C 1
ATOM 1084 O O . LYS A 1 136 ? -3.177 4.882 10.069 1.00 98.81 136 LYS A O 1
ATOM 1089 N N . TRP A 1 137 ? -2.163 3.541 11.557 1.00 98.75 137 TRP A N 1
ATOM 1090 C CA . TRP A 1 137 ? -3.275 3.495 12.499 1.00 98.75 137 TRP A CA 1
ATOM 1091 C C . TRP A 1 137 ? -3.259 4.725 13.417 1.00 98.75 137 TRP A C 1
ATOM 1093 O O . TRP A 1 137 ? -2.255 4.992 14.073 1.00 98.75 137 TRP A O 1
ATOM 1103 N N . GLU A 1 138 ? -4.367 5.469 13.467 1.00 98.50 138 GLU A N 1
ATOM 1104 C CA . GLU A 1 138 ? -4.515 6.683 14.293 1.00 98.50 138 GLU A CA 1
ATOM 1105 C C . GLU A 1 138 ? -5.544 6.518 15.424 1.00 98.50 138 GLU A C 1
ATOM 1107 O O . GLU A 1 138 ? -5.661 7.371 16.299 1.00 98.50 138 GLU A O 1
ATOM 1112 N N . GLY A 1 139 ? -6.339 5.446 15.403 1.00 97.69 139 GLY A N 1
ATOM 1113 C CA . GLY A 1 139 ? -7.364 5.191 16.411 1.00 97.69 139 GLY A CA 1
ATOM 1114 C C . GLY A 1 139 ? -8.478 4.283 15.909 1.00 97.69 139 GLY A C 1
ATOM 1115 O O . GLY A 1 139 ? -8.437 3.757 14.797 1.00 97.69 139 GLY A O 1
ATOM 1116 N N . SER A 1 140 ? -9.499 4.076 16.734 1.00 95.62 140 SER A N 1
ATOM 1117 C CA . SER A 1 140 ? -10.612 3.181 16.407 1.00 95.62 140 SER A CA 1
ATOM 1118 C C . SER A 1 140 ? -11.949 3.773 16.820 1.00 95.62 140 SER A C 1
ATOM 1120 O O . SER A 1 140 ? -12.052 4.429 17.851 1.00 95.62 140 SER A O 1
ATOM 1122 N N . SER A 1 141 ? -12.981 3.472 16.040 1.00 93.31 141 SER A N 1
ATOM 1123 C CA . SER A 1 141 ? -14.381 3.574 16.444 1.00 93.31 141 SER A CA 1
ATOM 1124 C C . SER A 1 141 ? -14.964 2.164 16.617 1.00 93.31 141 SER A C 1
ATOM 1126 O O . SER A 1 141 ? -14.230 1.168 16.607 1.00 93.31 141 SER A O 1
ATOM 1128 N N . LYS A 1 142 ? -16.288 2.049 16.788 1.00 94.12 142 LYS A N 1
ATOM 1129 C CA . LYS A 1 142 ? -16.963 0.755 16.966 1.00 94.12 142 LYS A CA 1
ATOM 1130 C C . LYS A 1 142 ? -16.660 -0.201 15.803 1.00 94.12 142 LYS A C 1
ATOM 1132 O O . LYS A 1 142 ? -16.092 -1.270 16.029 1.00 94.12 142 LYS A O 1
ATOM 1137 N N . TYR A 1 143 ? -16.936 0.231 14.572 1.00 97.94 143 TYR A N 1
ATOM 1138 C CA . TYR A 1 143 ? -16.836 -0.600 13.363 1.00 97.94 143 TYR A CA 1
ATOM 1139 C C . TYR A 1 143 ? -15.764 -0.151 12.363 1.00 97.94 143 TYR A C 1
ATOM 1141 O O . TYR A 1 143 ? -15.589 -0.807 11.338 1.00 97.94 143 TYR A O 1
ATOM 1149 N N . PHE A 1 144 ? -15.023 0.922 12.657 1.00 98.75 144 PHE A N 1
ATOM 1150 C CA . PHE A 1 144 ? -13.976 1.440 11.776 1.00 98.75 144 PHE A CA 1
ATOM 1151 C C . PHE A 1 144 ? -12.656 1.643 12.518 1.00 98.75 144 PHE A C 1
ATOM 1153 O O . PHE A 1 144 ? -12.630 1.872 13.730 1.00 98.75 144 PHE A O 1
ATOM 1160 N N . TYR A 1 145 ? -11.561 1.610 11.771 1.00 98.75 145 TYR A N 1
ATOM 1161 C CA . TYR A 1 145 ? -10.277 2.166 12.180 1.00 98.75 145 TYR A CA 1
ATOM 1162 C C . TYR A 1 145 ? -10.120 3.559 11.577 1.00 98.75 145 TYR A C 1
ATOM 1164 O O . TYR A 1 145 ? -10.425 3.751 10.401 1.00 98.75 145 TYR A O 1
ATOM 1172 N N . LYS A 1 146 ? -9.629 4.517 12.366 1.00 98.75 146 LYS A N 1
ATOM 1173 C CA . LYS A 1 146 ? -9.144 5.802 11.857 1.00 98.75 146 LYS A CA 1
ATOM 1174 C C . LYS A 1 146 ? -7.710 5.609 11.374 1.00 98.75 146 LYS A C 1
ATOM 1176 O O . LYS A 1 146 ? -6.879 5.068 12.107 1.00 98.75 146 LYS A O 1
ATOM 1181 N N . VAL A 1 147 ? -7.430 6.039 10.153 1.00 98.81 147 VAL A N 1
ATOM 1182 C CA . VAL A 1 147 ? -6.155 5.814 9.474 1.00 98.81 147 VAL A CA 1
ATOM 1183 C C . VAL A 1 147 ? -5.632 7.085 8.815 1.00 98.81 147 VAL A C 1
ATOM 1185 O O . VAL A 1 147 ? -6.410 7.987 8.494 1.00 98.81 147 VAL A O 1
ATOM 1188 N N . SER A 1 148 ? -4.319 7.151 8.600 1.00 98.69 148 SER A N 1
ATOM 1189 C CA . SER A 1 148 ? -3.676 8.214 7.826 1.00 98.69 148 SER A CA 1
ATOM 1190 C C . SER A 1 148 ? -2.846 7.664 6.665 1.00 98.69 148 SER A C 1
ATOM 1192 O O . SER A 1 148 ? -2.212 6.604 6.745 1.00 98.69 148 SER A O 1
ATOM 1194 N N . TYR A 1 149 ? -2.895 8.400 5.558 1.00 98.81 149 TYR A N 1
ATOM 1195 C CA . TYR A 1 149 ? -2.129 8.155 4.344 1.00 98.81 149 TYR A CA 1
ATOM 1196 C C . TYR A 1 149 ? -0.726 8.763 4.458 1.00 98.81 149 TYR A C 1
ATOM 1198 O O . TYR A 1 149 ? -0.517 9.692 5.243 1.00 98.81 149 TYR A O 1
ATOM 1206 N N . PRO A 1 150 ? 0.234 8.310 3.632 1.00 98.38 150 PRO A N 1
ATOM 1207 C CA . PRO A 1 150 ? 1.573 8.901 3.598 1.00 98.38 150 PRO A CA 1
ATOM 1208 C C . PRO A 1 150 ? 1.596 10.395 3.245 1.00 98.38 150 PRO A C 1
ATOM 1210 O O . PRO A 1 150 ? 2.492 11.112 3.679 1.00 98.38 150 PRO A O 1
ATOM 1213 N N . ASP A 1 151 ? 0.600 10.867 2.491 1.00 97.75 151 ASP A N 1
ATOM 1214 C CA . ASP A 1 151 ? 0.437 12.275 2.104 1.00 97.75 151 ASP A CA 1
ATOM 1215 C C . ASP A 1 151 ? -0.341 13.116 3.130 1.00 97.75 151 ASP A C 1
ATOM 1217 O O . ASP A 1 151 ? -0.602 14.294 2.896 1.00 97.75 151 ASP A O 1
ATOM 1221 N N . GLY A 1 152 ? -0.709 12.529 4.272 1.00 97.69 152 GLY A N 1
ATOM 1222 C CA . GLY A 1 152 ? -1.394 13.218 5.363 1.00 97.69 152 GLY A CA 1
ATOM 1223 C C . GLY A 1 152 ? -2.921 13.196 5.293 1.00 97.69 152 GLY A C 1
ATOM 1224 O O . GLY A 1 152 ? -3.555 13.637 6.257 1.00 97.69 152 GLY A O 1
ATOM 1225 N N . ARG A 1 153 ? -3.540 12.650 4.231 1.00 98.38 153 ARG A N 1
ATOM 1226 C CA . ARG A 1 153 ? -4.998 12.425 4.230 1.00 98.38 153 ARG A CA 1
ATOM 1227 C C . ARG A 1 153 ? -5.398 11.555 5.421 1.00 98.38 153 ARG A C 1
ATOM 1229 O O . ARG A 1 153 ? -4.709 10.592 5.759 1.00 98.38 153 ARG A O 1
ATOM 1236 N N . GLN A 1 154 ? -6.529 11.876 6.039 1.00 98.50 154 GLN A N 1
ATOM 1237 C CA . GLN A 1 154 ? -7.142 11.061 7.086 1.00 98.50 154 GLN A CA 1
ATOM 1238 C C . GLN A 1 154 ? -8.384 10.375 6.535 1.00 98.50 154 GLN A C 1
ATOM 1240 O O . GLN A 1 154 ? -9.117 10.967 5.747 1.00 98.50 154 GLN A O 1
ATOM 1245 N N . ALA A 1 155 ? -8.623 9.140 6.961 1.00 98.75 155 ALA A N 1
ATOM 1246 C CA . ALA A 1 155 ? -9.802 8.393 6.558 1.00 98.75 155 ALA A CA 1
ATOM 1247 C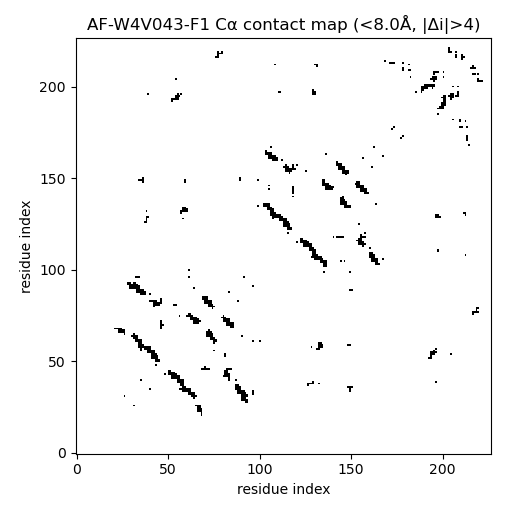 C . ALA A 1 155 ? -10.221 7.378 7.626 1.00 98.75 155 ALA A C 1
ATOM 1249 O O . ALA A 1 155 ? -9.541 7.172 8.637 1.00 98.75 155 ALA A O 1
ATOM 1250 N N . TYR A 1 156 ? -11.338 6.714 7.367 1.00 98.81 156 TYR A N 1
ATOM 1251 C CA . TYR A 1 156 ? -11.857 5.599 8.136 1.00 98.81 156 TYR A CA 1
ATOM 1252 C C . TYR A 1 156 ? -11.989 4.370 7.243 1.00 98.81 156 TYR A C 1
ATOM 1254 O O . TYR A 1 156 ? -12.456 4.459 6.109 1.00 98.81 156 TYR A O 1
ATOM 1262 N N . ILE A 1 157 ? -11.594 3.211 7.763 1.00 98.81 157 ILE A N 1
ATOM 1263 C CA . ILE A 1 157 ? -11.692 1.922 7.072 1.00 98.81 157 ILE A CA 1
ATOM 1264 C C . ILE A 1 157 ? -12.472 0.926 7.926 1.00 98.81 157 ILE A C 1
ATOM 1266 O O . ILE A 1 157 ? -12.280 0.865 9.140 1.00 98.81 157 ILE A O 1
ATOM 1270 N N . SER A 1 158 ? -13.375 0.162 7.308 1.00 98.69 158 SER A N 1
ATOM 1271 C CA . SER A 1 158 ? -14.191 -0.823 8.026 1.00 98.69 158 SER A CA 1
ATOM 1272 C C . SER A 1 158 ? -13.322 -1.940 8.608 1.00 98.69 158 SER A C 1
ATOM 1274 O O . SER A 1 158 ? -12.463 -2.494 7.920 1.00 98.69 158 SER A O 1
ATOM 1276 N N . LYS A 1 159 ? -13.598 -2.333 9.857 1.00 98.56 159 LYS A N 1
ATOM 1277 C CA . LYS A 1 159 ? -12.943 -3.483 10.508 1.00 98.56 159 LYS A CA 1
ATOM 1278 C C . LYS A 1 159 ? -13.250 -4.820 9.822 1.00 98.56 159 LYS A C 1
ATOM 1280 O O . LYS A 1 159 ? -12.565 -5.802 10.066 1.00 9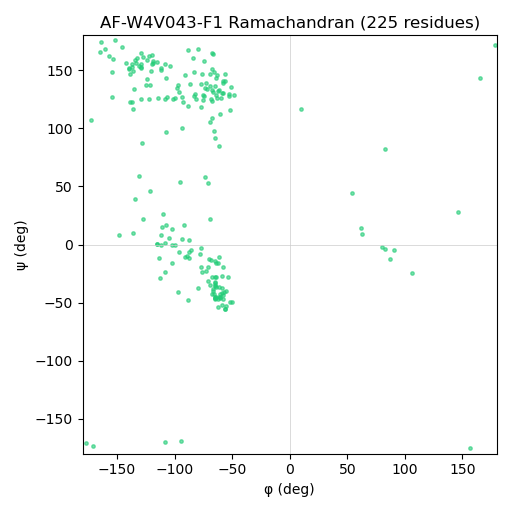8.56 159 LYS A O 1
ATOM 1285 N N . SER A 1 160 ? -14.278 -4.872 8.973 1.00 98.38 160 SER A N 1
ATOM 1286 C CA . SER A 1 160 ? -14.625 -6.077 8.206 1.00 98.38 160 SER A CA 1
ATOM 1287 C C . SER A 1 160 ? -13.644 -6.382 7.069 1.00 98.38 160 SER A C 1
ATOM 1289 O O . SER A 1 160 ? -13.546 -7.534 6.657 1.00 98.38 160 SER A O 1
ATOM 1291 N N . ILE A 1 161 ? -12.907 -5.374 6.582 1.00 98.62 161 ILE A N 1
ATOM 1292 C CA . ILE A 1 161 ? -12.007 -5.505 5.424 1.00 98.62 161 ILE A CA 1
ATOM 1293 C C . ILE A 1 161 ? -10.529 -5.310 5.764 1.00 98.62 161 ILE A C 1
ATOM 1295 O O . ILE A 1 161 ? -9.682 -5.333 4.869 1.00 98.62 161 ILE A O 1
ATOM 1299 N N . ALA A 1 162 ? -10.208 -5.065 7.033 1.00 98.56 162 ALA A N 1
ATOM 1300 C CA . ALA A 1 162 ? -8.861 -4.740 7.464 1.00 98.56 162 ALA A CA 1
ATOM 1301 C C . ALA A 1 162 ? -8.621 -5.133 8.922 1.00 98.56 162 ALA A C 1
ATOM 1303 O O . ALA A 1 162 ? -9.563 -5.267 9.701 1.00 98.56 162 ALA A O 1
ATOM 1304 N N . LYS A 1 163 ? -7.350 -5.279 9.298 1.00 98.50 163 LYS A N 1
ATOM 1305 C CA . LYS A 1 163 ? -6.927 -5.654 10.653 1.00 98.50 163 LYS A CA 1
ATOM 1306 C C . LYS A 1 163 ? -5.695 -4.861 11.103 1.00 98.50 163 LYS A C 1
ATOM 1308 O O . LYS A 1 163 ? -4.880 -4.498 10.251 1.00 98.50 163 LYS A O 1
ATOM 1313 N N . PRO A 1 164 ? -5.500 -4.623 12.412 1.00 98.56 164 PRO A N 1
ATOM 1314 C CA . PRO A 1 164 ? -4.237 -4.123 12.941 1.00 98.56 164 PRO A CA 1
ATOM 1315 C C . PRO A 1 164 ? -3.097 -5.079 12.590 1.00 98.56 164 PRO A C 1
ATOM 1317 O O . PRO A 1 164 ? -3.254 -6.296 12.665 1.00 98.56 164 PRO A O 1
ATOM 1320 N N . GLU A 1 165 ? -1.943 -4.541 12.207 1.00 98.06 165 GLU A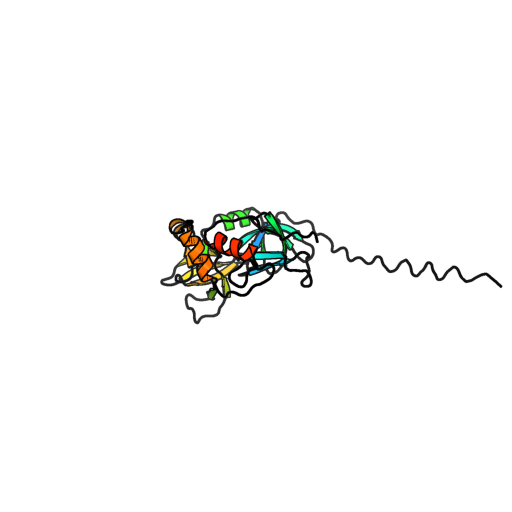 N 1
ATOM 1321 C CA . GLU A 1 165 ? -0.833 -5.318 11.652 1.00 98.06 165 GLU A CA 1
ATOM 1322 C C . GLU A 1 165 ? -0.357 -6.429 12.592 1.00 98.06 165 GLU A C 1
ATOM 1324 O O . GLU A 1 165 ? -0.109 -7.546 12.140 1.00 98.06 165 GLU A O 1
ATOM 1329 N N . LYS A 1 166 ? -0.269 -6.156 13.899 1.00 97.44 166 LYS A N 1
ATOM 1330 C CA . LYS A 1 166 ? 0.138 -7.157 14.897 1.00 97.44 166 LYS A CA 1
ATOM 1331 C C . LYS A 1 166 ? -0.861 -8.310 14.986 1.00 97.44 166 LYS A C 1
ATOM 1333 O O . LYS A 1 166 ? -0.454 -9.468 14.988 1.00 97.44 166 LYS A O 1
ATOM 1338 N N . GLU A 1 167 ? -2.154 -7.996 15.024 1.00 97.50 167 GLU A N 1
ATOM 1339 C CA . GLU A 1 167 ? -3.227 -8.994 15.061 1.00 97.50 167 GLU A CA 1
ATOM 1340 C C . GLU A 1 167 ? -3.256 -9.813 13.767 1.00 97.50 167 GLU A C 1
ATOM 1342 O O . GLU A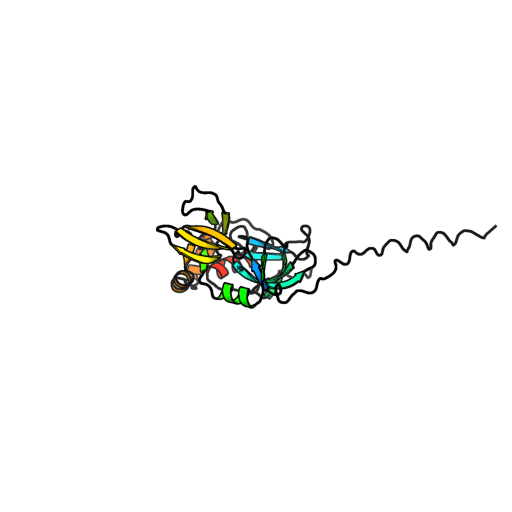 1 167 ? -3.307 -11.043 13.798 1.00 97.50 167 GLU A O 1
ATOM 1347 N N . TRP A 1 168 ? -3.159 -9.134 12.622 1.00 97.75 168 TRP A N 1
ATOM 1348 C CA . TRP A 1 168 ? -3.085 -9.775 11.317 1.00 97.75 168 TRP A CA 1
ATOM 1349 C C . TRP A 1 168 ? -1.923 -10.768 11.266 1.00 97.75 168 TRP A C 1
ATOM 1351 O O . TRP A 1 168 ? -2.176 -11.944 11.015 1.00 97.75 168 TRP A O 1
ATOM 1361 N N . ARG A 1 169 ? -0.699 -10.337 11.610 1.00 96.94 169 ARG A N 1
ATOM 1362 C CA . ARG A 1 169 ? 0.510 -11.182 11.656 1.00 96.94 169 ARG A CA 1
ATOM 1363 C C . ARG A 1 169 ? 0.362 -12.372 12.601 1.00 96.94 169 ARG A C 1
ATOM 1365 O O . ARG A 1 169 ? 0.738 -13.476 12.224 1.00 96.94 169 ARG A O 1
ATOM 1372 N N . ALA A 1 170 ? -0.201 -12.170 13.793 1.00 97.06 170 ALA A N 1
ATOM 1373 C CA . ALA A 1 170 ? -0.419 -13.246 14.762 1.00 97.06 170 ALA A CA 1
ATOM 1374 C C . ALA A 1 170 ? -1.426 -14.297 14.260 1.00 97.06 170 ALA A C 1
ATOM 1376 O O . ALA A 1 170 ? -1.288 -15.480 14.560 1.00 97.06 170 ALA A O 1
ATOM 1377 N N . SER A 1 171 ? -2.424 -13.876 13.477 1.00 94.50 171 SER A N 1
ATOM 1378 C CA . SER A 1 171 ? -3.422 -14.771 12.872 1.00 94.50 171 SER A CA 1
ATOM 1379 C C . SER A 1 171 ? -3.006 -15.355 11.514 1.00 94.50 171 SER A C 1
ATOM 1381 O O . SER A 1 171 ? -3.726 -16.187 10.955 1.00 94.50 171 SER A O 1
ATOM 1383 N N . LEU A 1 172 ? -1.875 -14.910 10.957 1.00 94.38 172 LEU A N 1
ATOM 1384 C CA . LEU A 1 172 ? -1.484 -15.200 9.585 1.00 94.38 172 LEU A CA 1
ATOM 1385 C C . LEU A 1 172 ? -0.934 -16.617 9.461 1.00 94.38 172 LEU A C 1
ATOM 1387 O O . LEU A 1 172 ? 0.100 -16.959 10.032 1.00 94.38 172 LEU A O 1
ATOM 1391 N N . ARG A 1 173 ? -1.605 -17.440 8.660 1.00 94.31 173 ARG A N 1
ATOM 1392 C CA . ARG A 1 173 ? -1.142 -18.791 8.352 1.00 94.31 173 ARG A CA 1
ATOM 1393 C C . ARG A 1 173 ? -0.373 -18.811 7.041 1.00 94.31 173 ARG A C 1
ATOM 1395 O O . ARG A 1 173 ? -0.860 -18.287 6.046 1.00 94.31 173 ARG A O 1
ATOM 1402 N N . LYS A 1 174 ? 0.811 -19.424 7.044 1.00 95.44 174 LYS A N 1
ATOM 1403 C CA . LYS A 1 174 ? 1.700 -19.545 5.872 1.00 95.44 174 LYS A CA 1
ATOM 1404 C C . LYS A 1 174 ? 1.799 -20.987 5.350 1.00 95.44 174 LYS A C 1
ATOM 1406 O O . LYS A 1 174 ? 2.717 -21.306 4.607 1.00 95.44 174 LYS A O 1
ATOM 1411 N N . ASP A 1 175 ? 0.881 -21.861 5.769 1.00 96.50 175 ASP A N 1
ATOM 1412 C CA . ASP A 1 175 ? 0.792 -23.234 5.271 1.00 96.50 175 ASP A CA 1
ATOM 1413 C C . ASP A 1 175 ? 0.204 -23.288 3.853 1.00 96.50 175 ASP A C 1
ATOM 1415 O O . ASP A 1 175 ? -0.537 -22.393 3.435 1.00 96.50 175 ASP A O 1
ATOM 1419 N N . GLU A 1 176 ? 0.503 -24.378 3.146 1.00 96.88 176 GLU A N 1
ATOM 1420 C CA . GLU A 1 176 ? 0.078 -24.630 1.766 1.00 96.88 176 GLU A CA 1
ATOM 1421 C C . GLU A 1 176 ? -1.428 -24.420 1.562 1.00 96.88 176 GLU A C 1
ATOM 1423 O O . GLU A 1 176 ? -1.830 -23.668 0.677 1.00 96.88 176 GLU A O 1
ATOM 1428 N N . ASN A 1 177 ? -2.275 -24.997 2.420 1.00 97.81 177 ASN A N 1
ATOM 1429 C CA . ASN A 1 177 ? -3.728 -24.896 2.267 1.00 97.81 177 ASN A CA 1
ATOM 1430 C C . ASN A 1 177 ? -4.225 -23.455 2.433 1.00 97.81 177 ASN A C 1
ATOM 1432 O O . ASN A 1 177 ? -5.195 -23.052 1.790 1.00 97.81 177 ASN A O 1
ATOM 1436 N N . SER A 1 178 ? -3.596 -22.671 3.311 1.00 97.38 178 SER A N 1
ATOM 1437 C CA . SER A 1 178 ? -3.925 -21.251 3.473 1.00 97.38 178 SER A CA 1
ATOM 1438 C C . SER A 1 178 ? -3.541 -20.433 2.241 1.00 97.38 178 SER A C 1
ATOM 1440 O O . SER A 1 178 ? -4.358 -19.633 1.791 1.00 97.38 178 SER A O 1
ATOM 1442 N N . ILE A 1 179 ? -2.362 -20.680 1.670 1.00 98.12 179 ILE A N 1
ATOM 1443 C CA . ILE A 1 179 ? -1.898 -20.020 0.441 1.00 98.12 179 ILE A CA 1
ATOM 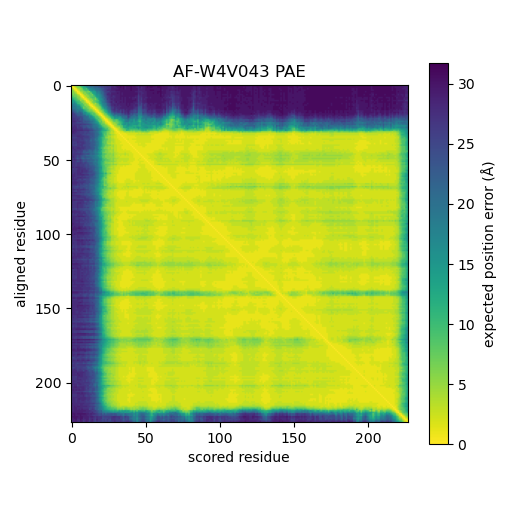1444 C C . ILE A 1 179 ? -2.796 -20.399 -0.745 1.00 98.12 179 ILE A C 1
ATOM 1446 O O . ILE A 1 179 ? -3.256 -19.520 -1.473 1.00 98.12 179 ILE A O 1
ATOM 1450 N N . LEU A 1 180 ? -3.121 -21.688 -0.899 1.00 98.25 180 LEU A N 1
ATOM 1451 C CA . LEU A 1 180 ? -4.020 -22.168 -1.949 1.00 98.25 180 LEU A CA 1
ATOM 1452 C C . LEU A 1 180 ? -5.411 -21.539 -1.832 1.00 98.25 180 LEU A C 1
ATOM 1454 O O . LEU A 1 180 ? -5.960 -21.101 -2.837 1.00 98.25 180 LEU A O 1
ATOM 1458 N N . ARG A 1 181 ? -5.980 -21.416 -0.627 1.00 98.44 181 ARG A N 1
ATOM 1459 C CA . ARG A 1 181 ? -7.278 -20.737 -0.448 1.00 98.44 181 ARG A CA 1
ATOM 1460 C C . ARG A 1 181 ? -7.258 -19.287 -0.934 1.00 98.44 181 ARG A C 1
ATOM 1462 O O . ARG A 1 181 ? -8.210 -18.870 -1.586 1.00 98.44 181 ARG A O 1
ATOM 1469 N N . THR A 1 182 ? -6.189 -18.546 -0.653 1.00 98.38 182 THR A N 1
ATOM 1470 C CA . THR A 1 182 ? -6.013 -17.174 -1.157 1.00 98.38 182 THR A CA 1
ATOM 1471 C C . THR A 1 182 ? -5.845 -17.147 -2.677 1.00 98.38 182 THR A C 1
ATOM 1473 O O . THR A 1 182 ? -6.398 -16.282 -3.347 1.00 98.38 182 THR A O 1
ATOM 1476 N N . ALA A 1 183 ? -5.141 -18.122 -3.253 1.00 98.50 183 ALA A N 1
ATOM 1477 C CA . ALA A 1 183 ? -5.059 -18.277 -4.704 1.00 98.50 183 ALA A CA 1
ATOM 1478 C C . ALA A 1 183 ? -6.447 -18.530 -5.333 1.00 98.50 183 ALA A C 1
ATOM 1480 O O . ALA A 1 183 ? -6.811 -17.878 -6.311 1.00 98.50 183 ALA A O 1
ATOM 1481 N N . TYR A 1 184 ? -7.261 -19.411 -4.740 1.00 98.50 184 TYR A N 1
ATOM 1482 C CA . TYR A 1 184 ? -8.630 -19.681 -5.196 1.00 98.50 184 TYR A CA 1
ATOM 1483 C C . TYR A 1 184 ? -9.565 -18.472 -5.051 1.00 98.50 184 TYR A C 1
ATOM 1485 O O . TYR A 1 184 ? -10.450 -18.299 -5.887 1.00 98.50 184 TYR A O 1
ATOM 1493 N N . SER A 1 185 ? -9.380 -17.610 -4.043 1.00 98.50 185 SER A N 1
ATOM 1494 C CA . SER A 1 185 ? -10.207 -16.401 -3.895 1.00 98.50 185 SER A CA 1
ATOM 1495 C C . SER A 1 185 ? -9.957 -15.354 -4.985 1.00 98.50 185 SER A C 1
ATOM 1497 O O . SER A 1 185 ? -10.766 -14.446 -5.157 1.00 98.50 185 SER A O 1
ATOM 1499 N N . MET A 1 186 ? -8.873 -15.505 -5.750 1.00 98.38 186 MET A N 1
ATOM 1500 C CA . MET A 1 186 ? -8.547 -14.683 -6.915 1.00 98.38 186 MET A CA 1
ATOM 1501 C C . MET A 1 186 ? -9.044 -15.279 -8.244 1.00 98.38 186 MET A C 1
ATOM 1503 O O . MET A 1 186 ? -8.759 -14.730 -9.309 1.00 98.38 186 MET A O 1
ATOM 1507 N N . MET A 1 187 ? -9.786 -16.391 -8.213 1.00 98.19 187 MET A N 1
ATOM 1508 C CA . MET A 1 187 ? -10.339 -17.013 -9.418 1.00 98.19 187 MET A CA 1
ATOM 1509 C C . MET A 1 187 ? -11.234 -16.033 -10.190 1.00 98.19 187 MET A C 1
ATOM 1511 O O . MET A 1 187 ? -12.131 -15.412 -9.623 1.00 98.19 187 MET A O 1
ATOM 1515 N N . GLY A 1 188 ? -11.001 -15.910 -11.499 1.00 97.81 188 GLY A N 1
ATOM 1516 C CA . GLY A 1 188 ? -11.751 -15.008 -12.379 1.00 97.81 188 GLY A CA 1
ATOM 1517 C C . GLY A 1 188 ? -11.280 -13.548 -12.374 1.00 97.81 188 GLY A C 1
ATOM 1518 O O . GLY A 1 188 ? -11.790 -12.761 -13.170 1.00 97.81 188 GLY 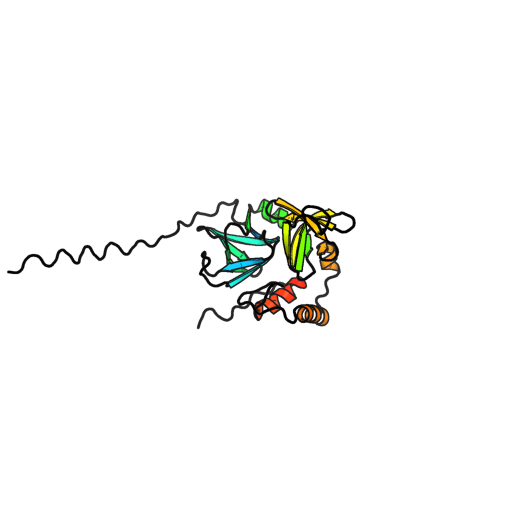A O 1
ATOM 1519 N N . ILE A 1 189 ? -10.297 -13.176 -11.542 1.00 98.12 189 ILE A N 1
ATOM 1520 C CA . ILE A 1 189 ? -9.635 -11.868 -11.652 1.00 98.12 189 ILE A CA 1
ATOM 1521 C C . ILE A 1 189 ? -8.929 -11.788 -13.019 1.00 98.12 189 ILE A C 1
ATOM 1523 O O . ILE A 1 189 ? -8.242 -12.738 -13.404 1.00 98.12 189 ILE A O 1
ATOM 1527 N N . PRO A 1 190 ? -9.098 -10.687 -13.776 1.00 98.38 190 PRO A N 1
ATOM 1528 C CA . PRO A 1 190 ? -8.574 -10.582 -15.130 1.00 98.38 190 PRO A CA 1
ATOM 1529 C C . PRO A 1 190 ? -7.046 -10.583 -15.166 1.00 98.38 190 PRO A C 1
ATOM 1531 O O . PRO A 1 190 ? -6.373 -10.035 -14.286 1.00 98.38 190 PRO A O 1
ATOM 1534 N N . TYR A 1 191 ? -6.512 -11.139 -16.253 1.00 98.31 191 TYR A N 1
ATOM 1535 C CA . TYR A 1 191 ? -5.100 -11.012 -16.568 1.00 98.31 191 TYR A CA 1
ATOM 1536 C C . TYR A 1 191 ? -4.760 -9.553 -16.889 1.00 98.31 191 TYR A C 1
ATOM 1538 O O . TYR A 1 191 ? -5.422 -8.919 -17.714 1.00 98.31 191 TYR A O 1
ATOM 1546 N N . LEU A 1 192 ? -3.697 -9.040 -16.277 1.00 98.00 192 LEU A N 1
ATOM 1547 C CA . LEU A 1 192 ? -3.128 -7.730 -16.570 1.00 98.00 192 LEU A CA 1
ATOM 1548 C C . LEU A 1 192 ? -1.613 -7.873 -16.632 1.00 98.00 192 LEU A C 1
ATOM 1550 O O . LEU A 1 192 ? -0.989 -8.179 -15.622 1.00 98.00 192 LEU A O 1
ATOM 1554 N N . TRP A 1 193 ? -1.025 -7.612 -17.801 1.00 97.25 193 TRP A N 1
ATOM 1555 C CA . TRP A 1 193 ? 0.430 -7.584 -17.956 1.00 97.25 193 TRP A CA 1
ATOM 1556 C C . TRP A 1 193 ? 1.069 -6.652 -16.918 1.00 97.25 193 TRP A C 1
ATOM 1558 O O . TRP A 1 193 ? 0.627 -5.507 -16.801 1.00 97.25 193 TRP A O 1
ATOM 1568 N N . ALA A 1 194 ? 2.090 -7.128 -16.195 1.00 96.38 194 ALA A N 1
ATOM 1569 C CA . ALA A 1 194 ? 2.756 -6.440 -15.087 1.00 96.38 194 ALA A CA 1
ATOM 1570 C C . ALA A 1 194 ? 1.857 -6.122 -13.873 1.00 96.38 194 ALA A C 1
ATOM 1572 O O . ALA A 1 194 ? 2.215 -5.300 -13.025 1.00 96.38 194 ALA A O 1
ATOM 1573 N N . GLY A 1 195 ? 0.671 -6.730 -13.789 1.00 97.69 195 GLY A N 1
ATOM 1574 C CA . GLY A 1 195 ? -0.248 -6.573 -12.668 1.00 97.69 195 GLY A CA 1
ATOM 1575 C C . GLY A 1 195 ? 0.232 -7.338 -11.436 1.00 97.69 195 GLY A C 1
ATOM 1576 O O . GLY A 1 195 ? 0.484 -8.536 -11.513 1.00 97.69 195 GLY A O 1
ATOM 1577 N N . THR A 1 196 ? 0.322 -6.672 -10.284 1.00 97.56 196 THR A N 1
ATOM 1578 C CA . THR A 1 196 ? 0.770 -7.276 -9.013 1.00 97.56 196 THR A CA 1
ATOM 1579 C C . THR A 1 196 ? -0.134 -6.878 -7.840 1.00 97.56 196 THR A C 1
ATOM 1581 O O . THR A 1 196 ? 0.317 -6.590 -6.726 1.00 97.56 196 THR A O 1
ATOM 1584 N N . SER A 1 197 ? -1.445 -6.830 -8.100 1.00 98.38 197 SER A N 1
ATOM 1585 C CA . SER A 1 197 ? -2.464 -6.501 -7.102 1.00 98.38 197 SER A CA 1
ATOM 1586 C C . SER A 1 197 ? -3.766 -7.265 -7.336 1.00 98.38 197 SER A C 1
ATOM 1588 O O . SER A 1 197 ? -3.997 -7.839 -8.396 1.00 98.38 197 SER A O 1
ATOM 1590 N N . SER A 1 198 ? -4.697 -7.198 -6.379 1.00 98.12 198 SER A N 1
ATOM 1591 C CA . SER A 1 198 ? -6.026 -7.795 -6.561 1.00 98.12 198 SER A CA 1
ATOM 1592 C C . SER A 1 198 ? -6.832 -7.192 -7.725 1.00 98.12 198 SER A C 1
ATOM 1594 O O . SER A 1 198 ? -7.852 -7.757 -8.084 1.00 98.12 198 SER A O 1
ATOM 1596 N N . LYS A 1 199 ? -6.429 -6.073 -8.348 1.00 98.56 199 LYS A N 1
ATOM 1597 C CA . LYS A 1 199 ? -7.152 -5.504 -9.510 1.00 98.56 199 LYS A CA 1
ATOM 1598 C C . LYS A 1 199 ? -6.899 -6.254 -10.820 1.00 98.56 199 LYS A C 1
ATOM 1600 O O . LYS A 1 199 ? -7.675 -6.100 -11.757 1.00 98.56 199 LYS A O 1
ATOM 1605 N N . GLY A 1 200 ? -5.822 -7.022 -10.890 1.00 98.19 200 GLY A N 1
ATOM 1606 C CA . GLY A 1 200 ? -5.392 -7.717 -12.091 1.00 98.19 200 GLY A CA 1
ATOM 1607 C C . GLY A 1 200 ? -3.958 -8.181 -11.920 1.00 98.19 200 GLY A C 1
ATOM 1608 O O . GLY A 1 200 ? -3.147 -7.486 -11.299 1.00 98.19 200 GLY A O 1
ATOM 1609 N N . VAL A 1 201 ? -3.664 -9.358 -12.454 1.00 98.25 201 VAL A N 1
ATOM 1610 C CA . VAL A 1 201 ? -2.376 -10.027 -12.268 1.00 98.25 201 VAL A CA 1
ATOM 1611 C C . VAL A 1 201 ? -1.866 -10.611 -13.572 1.00 98.25 201 VAL A C 1
ATOM 1613 O O . VAL A 1 201 ? -2.664 -11.033 -14.406 1.00 98.25 201 VAL A O 1
ATOM 1616 N N . ASP A 1 202 ? -0.551 -10.670 -13.741 1.00 97.19 202 ASP A N 1
ATOM 1617 C CA . ASP A 1 202 ? 0.057 -11.594 -14.696 1.00 97.19 202 ASP A CA 1
ATOM 1618 C C . ASP A 1 202 ? 0.474 -12.901 -13.999 1.00 97.19 202 ASP A C 1
ATOM 1620 O O . ASP A 1 202 ? 0.073 -13.179 -12.864 1.00 97.19 202 ASP A O 1
ATOM 1624 N N . CYS A 1 203 ? 1.241 -13.751 -14.685 1.00 94.62 203 CYS A N 1
ATOM 1625 C CA . CYS A 1 203 ? 1.638 -15.046 -14.143 1.00 94.62 203 CYS A CA 1
ATOM 1626 C C . CYS A 1 203 ? 2.498 -14.931 -12.873 1.00 94.62 203 CYS A C 1
ATOM 1628 O O . CYS A 1 203 ? 2.227 -15.629 -11.894 1.00 94.62 203 CYS A O 1
ATOM 1630 N N . SER A 1 204 ? 3.515 -14.064 -12.860 1.00 95.31 204 SER A N 1
ATOM 1631 C CA . SER A 1 204 ? 4.398 -13.881 -11.698 1.00 95.31 204 SER A CA 1
ATOM 1632 C C . SER A 1 204 ? 3.741 -13.002 -10.636 1.00 95.31 204 SER A C 1
ATOM 1634 O O . SER A 1 204 ? 3.810 -13.307 -9.443 1.00 95.31 204 SER A O 1
ATOM 1636 N N . GLY A 1 205 ? 3.008 -11.981 -11.065 1.00 96.19 205 GLY A N 1
ATOM 1637 C CA . GLY A 1 205 ? 2.254 -11.069 -10.227 1.00 96.19 205 GLY A CA 1
ATOM 1638 C C . GLY A 1 205 ? 1.111 -11.734 -9.470 1.00 96.19 205 GLY A C 1
ATOM 1639 O O . GLY A 1 205 ? 0.797 -11.310 -8.356 1.00 96.19 205 GLY A O 1
ATOM 1640 N N . PHE A 1 206 ? 0.542 -12.823 -9.996 1.00 98.00 206 PHE A N 1
ATOM 1641 C CA . PHE A 1 206 ? -0.384 -13.683 -9.256 1.00 98.00 206 PHE A CA 1
ATOM 1642 C C . PHE A 1 206 ? 0.304 -14.325 -8.051 1.00 98.00 206 PHE A C 1
ATOM 1644 O O . PHE A 1 206 ? -0.148 -14.150 -6.918 1.00 98.00 206 PHE A O 1
ATOM 1651 N N . VAL A 1 207 ? 1.437 -14.999 -8.278 1.00 97.62 207 VAL A N 1
ATOM 1652 C CA . VAL A 1 207 ? 2.226 -15.633 -7.211 1.00 97.62 207 VAL A CA 1
ATOM 1653 C C . VAL A 1 207 ? 2.643 -14.589 -6.177 1.00 97.62 207 VAL A C 1
ATOM 1655 O O . VAL A 1 207 ? 2.446 -14.789 -4.977 1.00 97.62 207 VAL A O 1
ATOM 1658 N N . ARG A 1 208 ? 3.147 -13.438 -6.634 1.00 96.94 208 ARG A N 1
ATOM 1659 C CA . ARG A 1 208 ? 3.563 -12.332 -5.770 1.00 96.94 208 ARG A CA 1
ATOM 1660 C C . ARG A 1 208 ? 2.406 -11.793 -4.930 1.00 96.94 208 ARG A C 1
ATOM 1662 O O . ARG A 1 208 ? 2.573 -11.603 -3.731 1.00 96.94 208 ARG A O 1
ATOM 1669 N N . THR A 1 209 ? 1.235 -11.571 -5.529 1.00 98.06 209 THR A N 1
ATOM 1670 C CA . THR A 1 209 ? 0.056 -11.023 -4.837 1.00 98.06 209 THR A CA 1
ATOM 1671 C C . THR A 1 209 ? -0.449 -11.983 -3.766 1.00 98.06 209 THR A C 1
ATOM 1673 O O . THR A 1 209 ? -0.667 -11.563 -2.627 1.00 98.06 209 THR A O 1
ATOM 1676 N N . VAL A 1 210 ? -0.573 -13.273 -4.100 1.00 98.25 210 VAL A N 1
ATOM 1677 C CA . VAL A 1 210 ? -0.965 -14.312 -3.142 1.00 98.25 210 VAL A CA 1
ATOM 1678 C C . VAL A 1 210 ? 0.033 -14.347 -1.986 1.00 98.25 210 VAL A C 1
ATOM 1680 O O . VAL A 1 210 ? -0.364 -14.206 -0.834 1.00 98.25 210 VAL A O 1
ATOM 1683 N N . LEU A 1 211 ? 1.335 -14.445 -2.257 1.00 98.00 211 LEU A N 1
ATOM 1684 C CA . LEU A 1 211 ? 2.354 -14.503 -1.203 1.00 98.00 211 LEU A CA 1
ATOM 1685 C C . LEU A 1 211 ? 2.417 -13.224 -0.357 1.00 98.00 211 LEU A C 1
ATOM 1687 O O . LEU A 1 211 ? 2.569 -13.300 0.865 1.00 98.00 211 LEU A O 1
ATOM 1691 N N . PHE A 1 212 ? 2.219 -12.054 -0.964 1.00 97.81 212 PHE A N 1
ATOM 1692 C CA . PHE A 1 212 ? 2.212 -10.782 -0.248 1.00 97.81 212 PHE A CA 1
ATOM 1693 C C . PHE A 1 212 ? 1.047 -10.683 0.748 1.00 97.81 212 PHE A C 1
ATOM 1695 O O . PHE A 1 212 ? 1.226 -10.175 1.859 1.0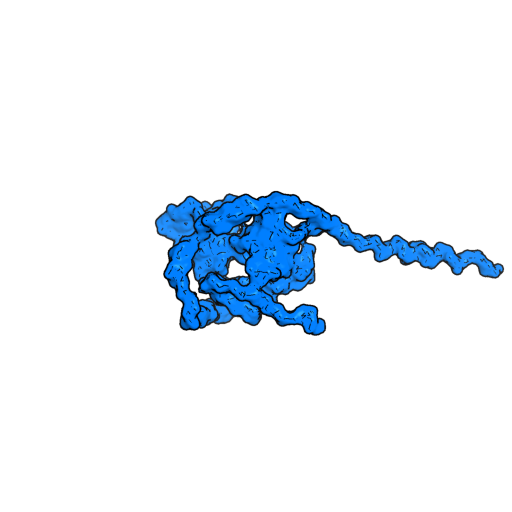0 97.81 212 PHE A O 1
ATOM 1702 N N . MET A 1 213 ? -0.121 -11.248 0.413 1.00 98.06 213 MET A N 1
ATOM 1703 C CA . MET A 1 213 ? -1.253 -11.396 1.343 1.00 98.06 213 MET A CA 1
ATOM 1704 C C . MET A 1 213 ? -0.951 -12.344 2.520 1.00 98.06 213 MET A C 1
ATOM 1706 O O . MET A 1 213 ? -1.666 -12.317 3.520 1.00 98.06 213 MET A O 1
ATOM 1710 N N . HIS A 1 214 ? 0.130 -13.125 2.434 1.00 98.00 214 HIS A N 1
ATOM 1711 C CA . HIS A 1 214 ? 0.687 -13.966 3.500 1.00 98.00 214 HIS A CA 1
ATOM 1712 C C . HIS A 1 214 ? 1.997 -13.409 4.091 1.00 98.00 214 HIS A C 1
ATOM 1714 O O . HIS A 1 214 ? 2.711 -14.119 4.805 1.00 98.00 214 HIS A O 1
ATOM 1720 N N . ASP A 1 215 ? 2.291 -12.123 3.859 1.00 97.06 215 ASP A N 1
ATOM 1721 C CA . ASP A 1 215 ? 3.499 -11.440 4.336 1.00 97.06 215 ASP A CA 1
ATOM 1722 C C . ASP A 1 215 ? 4.787 -12.180 3.932 1.00 97.06 215 ASP A C 1
ATOM 1724 O O . ASP A 1 215 ? 5.686 -12.427 4.742 1.00 97.06 215 ASP A O 1
ATOM 1728 N N . ILE A 1 216 ? 4.832 -12.616 2.675 1.00 96.31 216 ILE A N 1
ATOM 1729 C CA . ILE A 1 216 ? 6.001 -13.203 2.028 1.00 96.31 216 ILE A CA 1
ATOM 1730 C C . ILE A 1 216 ? 6.301 -12.347 0.800 1.00 96.31 216 ILE A C 1
ATOM 1732 O O . ILE A 1 216 ? 5.434 -12.129 -0.044 1.00 96.31 216 ILE A O 1
ATOM 1736 N N . ILE A 1 217 ? 7.532 -11.851 0.711 1.00 92.19 217 ILE A N 1
ATOM 1737 C CA . ILE A 1 217 ? 8.024 -11.105 -0.446 1.00 92.19 217 ILE A CA 1
ATOM 1738 C C . ILE A 1 217 ? 9.008 -12.010 -1.176 1.00 92.19 217 ILE A C 1
ATOM 1740 O O . ILE A 1 217 ? 9.967 -12.498 -0.580 1.00 92.19 217 ILE A O 1
ATOM 1744 N N . ILE A 1 218 ? 8.755 -12.224 -2.460 1.00 90.06 218 ILE A N 1
ATOM 1745 C CA . ILE A 1 218 ? 9.693 -12.852 -3.387 1.00 90.06 218 ILE A CA 1
ATOM 1746 C C . ILE A 1 218 ? 10.082 -11.829 -4.450 1.00 90.06 218 ILE A C 1
ATOM 1748 O O . ILE A 1 218 ? 9.342 -10.874 -4.689 1.00 90.06 218 ILE A O 1
ATOM 1752 N N . ARG A 1 219 ? 11.244 -12.026 -5.078 1.00 83.44 219 ARG A N 1
ATOM 1753 C CA . ARG A 1 219 ? 11.666 -11.189 -6.203 1.00 83.44 219 ARG A CA 1
ATOM 1754 C C . ARG A 1 219 ? 10.663 -11.329 -7.345 1.00 83.44 219 ARG A C 1
ATOM 1756 O O . ARG A 1 219 ? 10.301 -12.450 -7.697 1.00 83.44 219 ARG A O 1
ATOM 1763 N N . GLU A 1 220 ? 10.248 -10.203 -7.922 1.00 75.44 220 GLU A N 1
ATOM 1764 C CA . GLU A 1 220 ? 9.418 -10.208 -9.126 1.00 75.44 220 GLU A CA 1
ATOM 1765 C C . GLU A 1 220 ? 10.167 -10.921 -10.257 1.00 75.44 220 GLU A C 1
ATOM 1767 O O . GLU A 1 220 ? 11.326 -10.605 -10.554 1.00 75.44 220 GLU A O 1
ATOM 1772 N N . MET A 1 221 ? 9.524 -11.918 -10.859 1.00 65.31 221 MET A N 1
ATOM 1773 C CA . MET A 1 221 ? 10.157 -12.758 -11.866 1.00 65.31 221 MET A CA 1
ATOM 1774 C C . MET A 1 221 ? 9.856 -12.184 -13.246 1.00 65.31 221 MET A C 1
ATOM 1776 O O . MET A 1 221 ? 8.781 -12.398 -13.794 1.00 65.31 221 MET A O 1
ATOM 1780 N N . LEU A 1 222 ? 10.813 -11.457 -13.823 1.00 57.53 222 LEU A N 1
ATOM 1781 C CA . LEU A 1 222 ? 10.693 -11.044 -15.216 1.00 57.53 222 LEU A CA 1
ATOM 1782 C C . LEU A 1 222 ? 10.807 -12.267 -16.122 1.00 57.53 222 LEU A C 1
ATOM 1784 O O . LEU A 1 222 ? 11.825 -12.962 -16.117 1.00 57.53 222 LEU A O 1
ATOM 1788 N N . LEU A 1 223 ? 9.809 -12.461 -16.981 1.00 47.66 223 LEU A N 1
ATOM 1789 C CA . LEU A 1 223 ? 10.039 -13.110 -18.265 1.00 47.66 223 LEU A CA 1
ATOM 1790 C C . LEU A 1 223 ? 10.959 -12.173 -19.066 1.00 47.66 223 LEU A C 1
ATOM 1792 O O . LEU A 1 223 ? 10.500 -11.202 -19.650 1.00 47.66 223 LEU A O 1
ATOM 1796 N N . SER A 1 224 ? 12.269 -12.409 -18.933 1.00 39.50 224 SER A N 1
ATOM 1797 C CA . SER A 1 224 ? 13.407 -11.860 -19.687 1.00 39.50 224 SER A CA 1
ATOM 1798 C C . SER A 1 224 ? 13.110 -10.690 -20.642 1.00 39.50 224 SER A C 1
ATOM 1800 O O . SER A 1 224 ? 12.507 -10.873 -21.696 1.00 39.50 224 SER A O 1
ATOM 1802 N N . LYS A 1 225 ? 13.703 -9.519 -20.360 1.00 45.44 225 LYS A N 1
ATOM 1803 C CA . LYS A 1 225 ? 13.856 -8.384 -21.299 1.00 45.44 225 LYS A CA 1
ATOM 1804 C C . LYS A 1 225 ? 14.850 -8.653 -22.449 1.00 45.44 225 LYS A C 1
ATOM 1806 O O . LYS A 1 225 ? 15.397 -7.722 -23.035 1.00 45.44 225 LYS A O 1
ATOM 1811 N N . HIS A 1 226 ? 15.109 -9.917 -22.758 1.00 34.72 226 HIS A N 1
ATOM 1812 C CA . HIS A 1 226 ? 15.932 -10.342 -23.881 1.00 34.72 226 HIS A CA 1
ATOM 1813 C C . HIS A 1 226 ? 15.155 -11.372 -24.696 1.00 34.72 226 HIS A C 1
ATOM 1815 O O . HIS A 1 226 ? 15.262 -12.575 -24.446 1.00 34.72 226 HIS A O 1
ATOM 1821 N N . ILE A 1 227 ? 14.359 -10.868 -25.638 1.00 35.84 227 ILE A N 1
ATOM 1822 C CA . ILE A 1 227 ? 14.037 -11.522 -26.909 1.00 35.84 227 ILE A CA 1
ATOM 1823 C C . ILE A 1 227 ? 14.261 -10.470 -27.991 1.00 35.84 227 ILE A C 1
ATOM 1825 O O . ILE A 1 227 ? 13.811 -9.321 -27.770 1.00 35.84 227 ILE A O 1
#

Radius of gyration: 22.56 Å; Cα contacts (8 Å, |Δi|>4): 467; chains: 1; bounding box: 54×52×82 Å

Foldseek 3Di:
DDDDPPPPVVVVVPPPPPPCPLDWDPDDLFFQKKFFQAQKWFFFADQDPPGDTQAIDGFLFIWGFDTDSQWTWIAGPLRDTGTTHPVRIDGGHPVLSVVSVPAKWKFFLAQKDFWAADQDRPHHTPHIHGGLHIFGFDQDDPFWTWTAGRVGDITIDGPVGIDTPVVLLVPFDPDPVQLVVLLVVLPPQADDVNYQGSNHHHPQSSVQNSVSSRVDHHRRDDPDPPD

Organism: NCBI:txid1445607

pLDDT: mean 89.42, std 18.54, range [33.84, 98.88]